Protein AF-A0A1F5FW21-F1 (afdb_monomer_lite)

Organism: NCBI:txid1797706

Secondary structure (DSSP, 8-state):
-PPEEEEEPP---SSS--EEEEESSS--HHHHHHHHHHHHHHHTT-EEEEEE-----SSHHHHHHHHHHHHHHHHHHTT-EETTEEEEEE-GGGSSS-HHHHHH-HHHHHHHHHHHHHHHHTT--SEEEE--S---HHHHHHHHHHHHTTPEEEEHHHHHHHSBPPPHHHHHHHHHHHHHHHHHHHHHHHHHHHHHHHHTT--

pLDDT: mean 75.78, std 20.23, range [26.58, 96.5]

Sequence (203 aa):
MGKEILVPIGNIVTPAQERLIVRSEGINPVEIFYEGELRRLKEEGYYLMYFCAPLRATDQKSVFRHSKEALRAAGRVLGAGFNGKDVVYFIPHLHVFPLCNELRNPELRNIAKGFNRLLLLGSYFNGLLKFGDQISQGMNDEIETAQDVGMQIVNYEDFIKLAGLPSPEQALDNFVYLDRIFNFQILSHDSISSFLMERKKLP

Foldseek 3Di:
DWDWDFQFFDDDPDPPGPTQRDTLDDDGPLLVVVLVVLVVCVVVPAAEEEEQFDQDLPDPVSRVVRLLVSLLLCLFCQQKAAPNHTYDYDYLCLDRQQSNVCSVDVSSVVSSLVSLLVVLQVVSHQAYEYEDPDDDPSSVVNVVSNVVSPHHYHYSVRCVVRIRTDDPVSSVVSSVVSVVSNVCSVVVPVVVVVVVVVVVPDD

Radius of gyration: 17.54 Å; chains: 1; bounding box: 52×36×43 Å

Structure (mmCIF, N/CA/C/O backbone):
data_AF-A0A1F5FW21-F1
#
_entry.id   AF-A0A1F5FW21-F1
#
loop_
_atom_site.group_PDB
_atom_site.id
_atom_site.type_symbol
_atom_site.label_atom_id
_atom_site.label_alt_id
_atom_site.label_comp_id
_atom_site.label_asym_id
_atom_site.label_entity_id
_atom_site.label_seq_id
_atom_site.pdbx_PDB_ins_code
_atom_site.Cartn_x
_atom_site.Cartn_y
_atom_site.Cartn_z
_atom_site.occupancy
_atom_site.B_iso_or_equiv
_atom_site.auth_seq_id
_atom_site.auth_comp_id
_atom_site.auth_asym_id
_atom_site.auth_atom_id
_atom_site.pdbx_PDB_model_num
ATOM 1 N N . MET A 1 1 ? 8.889 -20.389 -24.733 1.00 42.06 1 MET A N 1
ATOM 2 C CA . MET A 1 1 ? 9.638 -20.700 -23.496 1.00 42.06 1 MET A CA 1
ATOM 3 C C . MET A 1 1 ? 9.812 -19.383 -22.764 1.00 42.06 1 MET A C 1
ATOM 5 O O . MET A 1 1 ? 10.503 -18.523 -23.296 1.00 42.06 1 MET A O 1
ATOM 9 N N . GLY A 1 2 ? 9.113 -19.192 -21.641 1.00 43.94 2 GLY A N 1
ATOM 10 C CA . GLY A 1 2 ? 9.181 -17.956 -20.854 1.00 43.94 2 GLY A CA 1
ATOM 11 C C . GLY A 1 2 ? 10.577 -17.736 -20.269 1.00 43.94 2 GLY A C 1
ATOM 12 O O . GLY A 1 2 ? 11.308 -18.693 -20.008 1.00 43.94 2 GLY A O 1
ATOM 13 N N . LYS A 1 3 ? 10.962 -16.472 -20.099 1.00 44.78 3 LYS A N 1
ATOM 14 C CA . LYS A 1 3 ? 12.255 -16.081 -19.540 1.00 44.78 3 LYS A CA 1
ATOM 15 C C . LYS A 1 3 ? 12.159 -16.123 -18.017 1.00 44.78 3 LYS A C 1
ATOM 17 O O . LYS A 1 3 ? 11.263 -15.523 -17.426 1.00 44.78 3 LYS A O 1
ATOM 22 N N . GLU A 1 4 ? 13.071 -16.845 -17.378 1.00 46.31 4 GLU A N 1
ATOM 23 C CA . GLU A 1 4 ? 13.175 -16.882 -15.920 1.00 46.31 4 GLU A CA 1
ATOM 24 C C . GLU A 1 4 ? 14.075 -15.739 -15.445 1.00 46.31 4 GLU A C 1
ATOM 26 O O . GLU A 1 4 ? 15.247 -15.644 -15.818 1.00 46.31 4 GLU A O 1
ATOM 31 N N . ILE A 1 5 ? 13.520 -14.850 -14.626 1.00 47.91 5 ILE A N 1
ATOM 32 C CA . ILE A 1 5 ? 14.253 -13.789 -13.948 1.00 47.91 5 ILE A CA 1
ATOM 33 C C . ILE A 1 5 ? 14.474 -14.239 -12.511 1.00 47.91 5 ILE A C 1
ATOM 35 O O . ILE A 1 5 ? 13.534 -14.456 -11.750 1.00 47.91 5 ILE A O 1
ATOM 39 N N . LEU A 1 6 ? 15.739 -14.385 -12.134 1.00 45.03 6 LEU A N 1
ATOM 40 C CA . LEU A 1 6 ? 16.115 -14.737 -10.772 1.00 45.03 6 LEU A CA 1
ATOM 41 C C . LEU A 1 6 ? 16.086 -13.468 -9.915 1.00 45.03 6 LEU A C 1
ATOM 43 O O . LEU A 1 6 ? 16.975 -12.622 -10.029 1.00 45.03 6 LEU A O 1
ATOM 47 N N . VAL A 1 7 ? 15.070 -13.345 -9.065 1.00 43.12 7 VAL A N 1
ATOM 48 C CA . VAL A 1 7 ? 14.950 -12.278 -8.068 1.00 43.12 7 VAL A CA 1
ATOM 49 C C . VAL A 1 7 ? 15.247 -12.887 -6.699 1.00 43.12 7 VAL A C 1
ATOM 51 O O . VAL A 1 7 ? 14.498 -13.723 -6.226 1.00 43.12 7 VAL A O 1
ATOM 54 N N . PRO A 1 8 ? 16.354 -12.563 -6.038 1.00 42.31 8 PRO A N 1
ATOM 55 C CA . PRO A 1 8 ? 16.631 -13.108 -4.712 1.00 42.31 8 PRO A CA 1
ATOM 56 C C . PRO A 1 8 ? 15.658 -12.549 -3.670 1.00 42.31 8 PRO A C 1
ATOM 58 O O . PRO A 1 8 ? 15.365 -11.353 -3.667 1.00 42.31 8 PRO A O 1
ATOM 61 N N . ILE A 1 9 ? 15.184 -13.431 -2.791 1.00 40.22 9 ILE A N 1
ATOM 62 C CA . ILE A 1 9 ? 14.290 -13.117 -1.671 1.00 40.22 9 ILE A CA 1
ATOM 63 C C . ILE A 1 9 ? 15.143 -13.025 -0.398 1.00 40.22 9 ILE A C 1
ATOM 65 O O . ILE A 1 9 ? 15.993 -13.882 -0.168 1.00 40.22 9 ILE A O 1
ATOM 69 N N . GLY A 1 10 ? 14.923 -12.025 0.455 1.00 38.59 10 GLY A N 1
ATOM 70 C CA . GLY A 1 10 ? 15.312 -12.103 1.877 1.00 38.59 10 GLY A CA 1
ATOM 71 C C . GLY A 1 10 ? 14.093 -12.538 2.703 1.00 38.59 10 GLY A C 1
ATOM 72 O O . GLY A 1 10 ? 12.990 -12.122 2.373 1.00 38.59 10 GLY A O 1
ATOM 73 N N . ASN A 1 11 ? 14.149 -13.353 3.764 1.00 37.72 11 ASN A N 1
ATOM 74 C CA . ASN A 1 11 ? 15.203 -13.601 4.750 1.00 37.72 11 ASN A CA 1
ATOM 75 C C . ASN A 1 11 ? 15.111 -15.027 5.351 1.00 37.72 11 ASN A C 1
ATOM 77 O O . ASN A 1 11 ? 14.442 -15.219 6.365 1.00 37.72 11 ASN A O 1
ATOM 81 N N . ILE A 1 12 ? 15.880 -15.997 4.858 1.00 29.11 12 ILE A N 1
ATOM 82 C CA . ILE A 1 12 ? 16.432 -17.030 5.747 1.00 29.11 12 ILE A CA 1
ATOM 83 C C . ILE A 1 12 ? 17.927 -17.071 5.478 1.00 29.11 12 ILE A C 1
ATOM 85 O O . ILE A 1 12 ? 18.367 -17.362 4.369 1.00 29.11 12 ILE A O 1
ATOM 89 N N . VAL A 1 13 ? 18.713 -16.747 6.502 1.00 34.25 13 VAL A N 1
ATOM 90 C CA . VAL A 1 13 ? 20.162 -16.948 6.504 1.00 34.25 13 VAL A CA 1
ATOM 91 C C . VAL A 1 13 ? 20.410 -18.457 6.506 1.00 34.25 13 VAL A C 1
ATOM 93 O O . VAL A 1 13 ? 20.615 -19.072 7.545 1.00 34.25 13 VAL A O 1
ATOM 96 N N . THR A 1 14 ? 20.347 -19.069 5.330 1.00 29.12 14 THR A N 1
ATOM 97 C CA . THR A 1 14 ? 20.973 -20.358 5.046 1.00 29.12 14 THR A CA 1
ATOM 98 C C . THR A 1 14 ? 21.758 -20.241 3.736 1.00 29.12 14 THR A C 1
ATOM 100 O O . THR A 1 14 ? 21.438 -19.397 2.898 1.00 29.12 14 THR A O 1
ATOM 103 N N . PRO A 1 15 ? 22.810 -21.054 3.528 1.00 31.25 15 PRO A N 1
ATOM 104 C CA . PRO A 1 15 ? 23.655 -20.991 2.329 1.00 31.25 15 PRO A CA 1
ATOM 105 C C . PRO A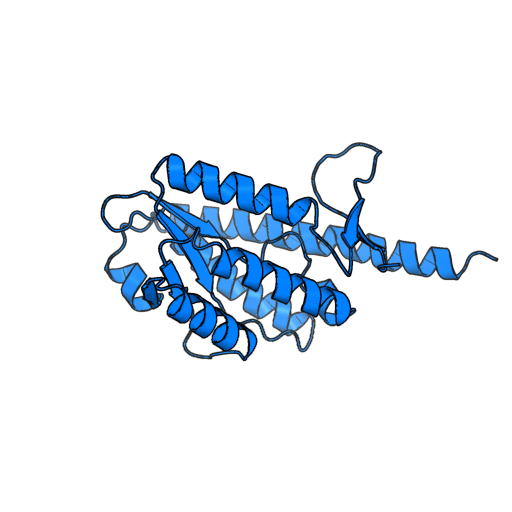 1 15 ? 22.923 -21.310 1.013 1.00 31.25 15 PRO A C 1
ATOM 107 O O . PRO A 1 15 ? 23.500 -21.166 -0.064 1.00 31.25 15 PRO A O 1
ATOM 110 N N . ALA A 1 16 ? 21.663 -21.741 1.077 1.00 32.06 16 ALA A N 1
ATOM 111 C CA . ALA A 1 16 ? 20.803 -21.893 -0.080 1.00 32.06 16 ALA A CA 1
ATOM 112 C C . ALA A 1 16 ? 20.138 -20.543 -0.374 1.00 32.06 16 ALA A C 1
ATOM 114 O O . ALA A 1 16 ? 19.113 -20.197 0.199 1.00 32.06 16 ALA A O 1
ATOM 115 N N . GLN A 1 17 ? 20.750 -19.757 -1.260 1.00 40.66 17 GLN A N 1
ATOM 116 C CA . GLN A 1 17 ? 20.114 -18.575 -1.837 1.00 40.66 17 GLN A CA 1
ATOM 117 C C . GLN A 1 17 ? 18.820 -19.005 -2.544 1.00 40.66 17 GLN A C 1
ATOM 119 O O . GLN A 1 17 ? 18.865 -19.453 -3.692 1.00 40.66 17 GLN A O 1
ATOM 124 N N . GLU A 1 18 ? 17.674 -18.879 -1.876 1.00 37.78 18 GLU A N 1
ATOM 125 C CA . GLU A 1 18 ? 16.374 -19.014 -2.523 1.00 37.78 18 GLU A CA 1
ATOM 126 C C . GLU A 1 18 ? 16.222 -17.861 -3.516 1.00 37.78 18 GLU A C 1
ATOM 128 O O . GLU A 1 18 ? 16.037 -16.687 -3.184 1.00 37.78 18 GLU A O 1
ATOM 133 N N . ARG A 1 19 ? 16.401 -18.202 -4.787 1.00 44.31 19 ARG A N 1
ATOM 134 C CA . ARG A 1 19 ? 16.100 -17.310 -5.893 1.00 44.31 19 ARG A CA 1
ATOM 135 C C . ARG A 1 19 ? 14.606 -17.443 -6.144 1.00 44.31 19 ARG A C 1
ATOM 137 O O . ARG A 1 19 ? 14.149 -18.533 -6.480 1.00 44.31 19 ARG A O 1
ATOM 144 N N . LEU A 1 20 ? 13.856 -16.353 -6.020 1.00 45.69 20 LEU A N 1
ATOM 145 C CA . LEU A 1 20 ? 12.529 -16.271 -6.610 1.00 45.69 20 LEU A CA 1
ATOM 146 C C . LEU A 1 20 ? 12.722 -16.428 -8.114 1.00 45.69 20 LEU A C 1
ATOM 148 O O . LEU A 1 20 ? 13.348 -15.592 -8.771 1.00 45.69 20 LEU A O 1
ATOM 152 N N . ILE A 1 21 ? 12.224 -17.529 -8.653 1.00 52.88 21 ILE A N 1
ATOM 153 C CA . ILE A 1 21 ? 12.064 -17.654 -10.091 1.00 52.88 21 ILE A CA 1
ATOM 154 C C . ILE A 1 21 ? 10.818 -16.851 -10.419 1.00 52.88 21 ILE A C 1
ATOM 156 O O . ILE A 1 21 ? 9.697 -17.301 -10.191 1.00 52.88 21 ILE A O 1
ATOM 160 N N . VAL A 1 22 ? 11.040 -15.639 -10.906 1.00 54.25 22 VAL A N 1
ATOM 161 C CA . VAL A 1 22 ? 9.985 -14.814 -11.467 1.00 54.25 22 VAL A CA 1
ATOM 162 C C . VAL A 1 22 ? 9.947 -15.121 -12.947 1.00 54.25 22 VAL A C 1
ATOM 164 O O . VAL A 1 22 ? 10.885 -14.830 -13.690 1.00 54.25 22 VAL A O 1
ATOM 167 N N . ARG A 1 23 ? 8.883 -15.778 -13.376 1.00 55.09 23 ARG A N 1
ATOM 168 C CA . ARG A 1 23 ? 8.663 -16.092 -14.775 1.00 55.09 23 ARG A CA 1
ATOM 169 C C . ARG A 1 23 ? 8.039 -14.879 -15.442 1.00 55.09 23 ARG A C 1
ATOM 171 O O . ARG A 1 23 ? 7.111 -14.276 -14.911 1.00 55.09 23 ARG A O 1
ATOM 178 N N . SER A 1 24 ? 8.537 -14.546 -16.629 1.00 53.06 24 SER A N 1
ATOM 179 C CA . SER A 1 24 ? 7.915 -13.534 -17.485 1.00 53.06 24 SER A CA 1
ATOM 180 C C . SER A 1 24 ? 6.491 -13.927 -17.912 1.00 53.06 24 SER A C 1
ATOM 182 O O . SER A 1 24 ? 5.723 -13.071 -18.335 1.00 53.06 24 SER A O 1
ATOM 184 N N . GLU A 1 25 ? 6.155 -15.221 -17.834 1.00 51.78 25 GLU A N 1
ATOM 185 C CA . GLU A 1 25 ? 4.870 -15.806 -18.221 1.00 51.78 25 GLU A CA 1
ATOM 186 C C . GLU A 1 25 ? 4.479 -16.943 -17.254 1.00 51.78 25 GLU A C 1
ATOM 188 O O . GLU A 1 25 ? 5.317 -17.774 -16.891 1.00 51.78 25 GLU A O 1
ATOM 193 N N . GLY A 1 26 ? 3.195 -17.020 -16.890 1.00 59.56 26 GLY A N 1
ATOM 194 C CA . GLY A 1 26 ? 2.644 -18.030 -15.974 1.00 59.56 26 GLY A CA 1
ATOM 195 C C . GLY A 1 26 ? 2.559 -17.565 -14.515 1.00 59.56 26 GLY A C 1
ATOM 196 O O . GLY A 1 26 ? 3.008 -16.476 -14.180 1.00 59.56 26 GLY A O 1
ATOM 197 N N . ILE A 1 27 ? 1.955 -18.395 -13.657 1.00 62.50 27 ILE A N 1
ATOM 198 C CA . ILE A 1 27 ? 1.747 -18.078 -12.235 1.00 62.50 27 ILE A CA 1
ATOM 199 C C . ILE A 1 27 ? 3.082 -18.161 -11.489 1.00 62.50 27 ILE A C 1
ATOM 201 O O . ILE A 1 27 ? 3.763 -19.194 -11.528 1.00 62.50 27 ILE A O 1
ATOM 205 N N . ASN A 1 28 ? 3.444 -17.091 -10.785 1.00 67.25 28 ASN A N 1
ATOM 206 C CA . ASN A 1 28 ? 4.638 -17.055 -9.951 1.00 67.25 28 ASN A CA 1
ATOM 207 C C . ASN A 1 28 ? 4.346 -17.659 -8.565 1.00 67.25 28 ASN A C 1
ATOM 209 O O . ASN A 1 28 ? 3.315 -17.349 -7.974 1.00 67.25 28 ASN A O 1
ATOM 213 N N . PRO A 1 29 ? 5.250 -18.457 -7.962 1.00 66.81 29 PRO A N 1
ATOM 214 C CA . PRO A 1 29 ? 5.049 -18.981 -6.603 1.00 66.81 29 PRO A CA 1
ATOM 215 C C . PRO A 1 29 ? 4.755 -17.892 -5.561 1.00 66.81 29 PRO A C 1
ATOM 217 O O . PRO A 1 29 ? 4.013 -18.114 -4.608 1.00 66.81 29 PRO A O 1
ATOM 220 N N . VAL A 1 30 ? 5.306 -16.695 -5.775 1.00 68.25 30 VAL A N 1
ATOM 221 C CA . VAL A 1 30 ? 5.056 -15.531 -4.924 1.00 68.25 30 VAL A CA 1
ATOM 222 C C . VAL A 1 30 ? 3.620 -15.038 -5.003 1.00 68.25 30 VAL A C 1
ATOM 224 O O . VAL A 1 30 ? 3.060 -14.641 -3.989 1.00 68.25 30 VAL A O 1
ATOM 227 N N . GLU A 1 31 ? 3.007 -15.112 -6.185 1.00 73.25 31 GLU A N 1
ATOM 228 C CA . GLU A 1 31 ? 1.608 -14.744 -6.383 1.00 73.25 31 GLU A CA 1
ATOM 229 C C . GLU A 1 31 ? 0.711 -15.656 -5.563 1.00 73.25 31 GLU A C 1
ATOM 231 O O . GLU A 1 31 ? -0.103 -15.175 -4.782 1.00 73.25 31 GLU A O 1
ATOM 236 N N . ILE A 1 32 ? 0.955 -16.965 -5.646 1.00 73.69 32 ILE A N 1
ATOM 237 C CA . ILE A 1 32 ? 0.216 -17.982 -4.890 1.00 73.69 32 ILE A CA 1
ATOM 238 C C . ILE A 1 32 ? 0.335 -17.734 -3.383 1.00 73.69 32 ILE A C 1
ATOM 240 O O . ILE A 1 32 ? -0.662 -17.812 -2.668 1.00 73.69 32 ILE A O 1
ATOM 244 N N . PHE A 1 33 ? 1.541 -17.421 -2.897 1.00 78.75 33 PHE A N 1
ATOM 245 C CA . PHE A 1 33 ? 1.764 -17.134 -1.481 1.00 78.75 33 PHE A CA 1
ATOM 246 C C . PHE A 1 33 ? 0.960 -15.915 -1.007 1.00 78.75 33 PHE A C 1
ATOM 248 O O . PHE A 1 33 ? 0.215 -16.017 -0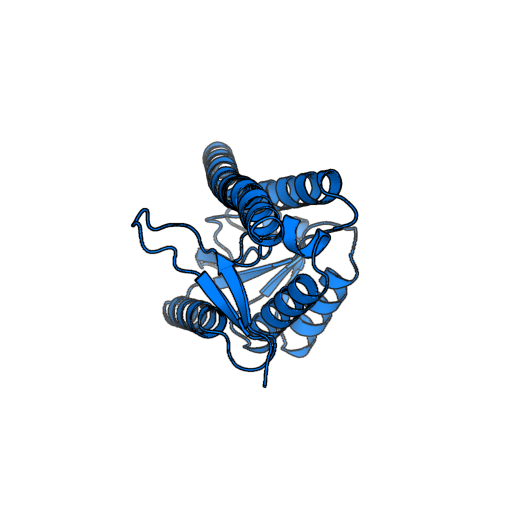.033 1.00 78.75 33 PHE A O 1
ATOM 255 N N . TYR A 1 34 ? 1.066 -14.778 -1.704 1.00 78.62 34 TYR A N 1
ATOM 256 C CA . TYR A 1 34 ? 0.334 -13.566 -1.321 1.00 78.62 34 TYR A CA 1
ATOM 257 C C . TYR A 1 34 ? -1.179 -13.751 -1.419 1.00 78.62 34 TYR A C 1
ATOM 259 O O . TYR A 1 34 ? -1.899 -13.317 -0.524 1.00 78.62 34 TYR A O 1
ATOM 267 N N . GLU A 1 35 ? -1.672 -14.409 -2.469 1.00 82.56 35 GLU A N 1
ATOM 268 C CA . GLU A 1 35 ? -3.095 -14.721 -2.583 1.00 82.56 35 GLU A CA 1
ATOM 269 C C . GLU A 1 35 ? -3.579 -15.615 -1.437 1.00 82.56 35 GLU A C 1
ATOM 271 O O . GLU A 1 35 ? -4.641 -15.356 -0.871 1.00 82.56 35 GLU A O 1
ATOM 276 N N . GLY A 1 36 ? -2.801 -16.637 -1.066 1.00 80.12 36 GLY A N 1
ATOM 277 C CA . GLY A 1 36 ? -3.104 -17.519 0.060 1.00 80.12 36 GLY A CA 1
ATOM 278 C C . GLY A 1 36 ? -3.209 -16.760 1.384 1.00 80.12 36 GLY A C 1
ATOM 279 O O . GLY A 1 36 ? -4.204 -16.900 2.094 1.00 80.12 36 GLY A O 1
ATOM 280 N N . GLU A 1 37 ? -2.236 -15.896 1.681 1.00 82.94 37 GLU A N 1
ATOM 281 C CA . GLU A 1 37 ? -2.246 -15.085 2.904 1.00 82.94 37 GLU A CA 1
ATOM 282 C C . GLU A 1 37 ? -3.396 -14.074 2.930 1.00 82.94 37 GLU A C 1
ATOM 284 O O . GLU A 1 37 ? -4.075 -13.933 3.947 1.00 82.94 37 GLU A O 1
ATOM 289 N N . LEU A 1 38 ? -3.673 -13.400 1.810 1.00 87.69 38 LEU A N 1
ATOM 290 C CA . LEU A 1 38 ? -4.789 -12.457 1.725 1.00 87.69 38 LEU A CA 1
ATOM 291 C C . LEU A 1 38 ? -6.143 -13.158 1.899 1.00 87.69 38 LEU A C 1
ATOM 293 O O . LEU A 1 38 ? -7.021 -12.624 2.576 1.00 87.69 38 LEU A O 1
ATOM 297 N N . ARG A 1 39 ? -6.320 -14.363 1.340 1.00 88.62 39 ARG A N 1
ATOM 298 C CA . ARG A 1 39 ? -7.527 -15.176 1.563 1.00 88.62 39 ARG A CA 1
ATOM 299 C C . ARG A 1 39 ? -7.677 -15.556 3.029 1.00 88.62 39 ARG A C 1
ATOM 301 O O . ARG A 1 39 ? -8.734 -15.299 3.598 1.00 88.62 39 ARG A O 1
ATOM 308 N N . ARG A 1 40 ? -6.612 -16.078 3.646 1.00 90.19 40 ARG A N 1
ATOM 309 C CA . ARG A 1 40 ? -6.601 -16.465 5.063 1.00 90.19 40 ARG A CA 1
ATOM 310 C C . ARG A 1 40 ? -6.991 -15.293 5.966 1.00 90.19 40 ARG A C 1
ATOM 312 O O . ARG A 1 40 ? -7.905 -15.417 6.773 1.00 90.19 40 ARG A O 1
ATOM 319 N N . LEU A 1 41 ? -6.362 -14.130 5.786 1.00 86.12 41 LEU A N 1
ATOM 320 C CA . LEU A 1 41 ? -6.663 -12.940 6.589 1.00 86.12 41 LEU A CA 1
ATOM 321 C C . LEU A 1 41 ? -8.103 -12.441 6.376 1.00 86.12 41 LEU A C 1
ATOM 323 O O . LEU A 1 41 ? -8.755 -11.984 7.315 1.00 86.12 41 LEU A O 1
ATOM 327 N N . LYS A 1 42 ? -8.630 -12.545 5.151 1.00 87.06 42 LYS A N 1
ATOM 328 C CA . LYS A 1 42 ? -10.026 -12.194 4.863 1.00 87.06 42 LYS A CA 1
ATOM 329 C C . LYS A 1 42 ? -11.005 -13.139 5.566 1.00 87.06 42 LYS A C 1
ATOM 331 O O . LYS A 1 42 ? -12.005 -12.673 6.108 1.00 87.06 42 LYS A O 1
ATOM 336 N N . GLU A 1 43 ? -10.720 -14.441 5.571 1.00 91.31 43 GLU A N 1
ATOM 337 C CA . GLU A 1 43 ? -11.509 -15.472 6.264 1.00 91.31 43 GLU A CA 1
ATOM 338 C C . GLU A 1 43 ? -11.468 -15.308 7.791 1.00 91.31 43 GLU A C 1
ATOM 340 O O . GLU A 1 43 ? -12.485 -15.491 8.456 1.00 91.31 43 GLU A O 1
ATOM 345 N N . GLU A 1 44 ? -10.334 -14.864 8.338 1.00 88.69 44 GLU A N 1
ATOM 346 C CA . GLU A 1 44 ? -10.173 -14.491 9.754 1.00 88.69 44 GLU A CA 1
ATOM 347 C C . GLU A 1 44 ? -10.921 -13.198 10.130 1.00 88.69 44 GLU A C 1
ATOM 349 O O . GLU A 1 44 ? -11.036 -12.851 11.304 1.00 88.69 44 GLU A O 1
ATOM 354 N N . GLY A 1 45 ? -11.490 -12.499 9.143 1.00 88.19 45 GLY A N 1
ATOM 355 C CA . GLY A 1 45 ? -12.388 -11.369 9.350 1.00 88.19 45 GLY A CA 1
ATOM 356 C C . GLY A 1 45 ? -11.710 -10.002 9.410 1.00 88.19 45 GLY A C 1
ATOM 357 O O . GLY A 1 45 ? -12.424 -9.012 9.634 1.00 88.19 45 GLY A O 1
ATOM 358 N N . TYR A 1 46 ? -10.396 -9.927 9.164 1.00 88.94 46 TYR A N 1
ATOM 359 C CA . TYR A 1 46 ? -9.638 -8.674 9.093 1.00 88.94 46 TYR A CA 1
ATOM 360 C C . TYR A 1 46 ? -10.174 -7.736 8.007 1.00 88.94 46 TYR A C 1
ATOM 362 O O . TYR A 1 46 ? -10.748 -8.166 7.003 1.00 88.94 46 TYR A O 1
ATOM 370 N N . TYR A 1 47 ? -9.976 -6.430 8.202 1.00 90.44 47 TYR A N 1
ATOM 371 C CA . TYR A 1 47 ? -10.264 -5.432 7.177 1.00 90.44 47 TYR A CA 1
ATOM 372 C C . TYR A 1 47 ? -9.013 -5.201 6.327 1.00 90.44 47 TYR A C 1
ATOM 374 O O . TYR A 1 47 ? -8.048 -4.585 6.772 1.00 90.44 47 TYR A O 1
ATOM 382 N N . LEU A 1 48 ? -9.001 -5.719 5.103 1.00 93.00 48 LEU A N 1
ATOM 383 C CA . LEU A 1 48 ? -7.830 -5.671 4.233 1.00 93.00 48 LEU A CA 1
ATOM 384 C C . LEU A 1 48 ? -7.828 -4.389 3.401 1.00 93.00 48 LEU A C 1
ATOM 386 O O . LEU A 1 48 ? -8.769 -4.132 2.648 1.00 93.00 48 LEU A O 1
ATOM 390 N N . MET A 1 49 ? -6.756 -3.604 3.492 1.00 93.94 49 MET A N 1
ATOM 391 C CA . MET A 1 49 ? -6.575 -2.385 2.705 1.00 93.94 49 MET A CA 1
ATOM 392 C C . MET A 1 49 ? -5.337 -2.445 1.813 1.00 93.94 49 MET A C 1
ATOM 394 O O . MET A 1 49 ? -4.239 -2.764 2.266 1.00 93.94 49 MET A O 1
ATOM 398 N N . TYR A 1 50 ? -5.497 -2.059 0.550 1.00 95.31 50 TYR A N 1
ATOM 399 C CA . TYR A 1 50 ? -4.375 -1.803 -0.352 1.00 95.31 50 TYR A CA 1
ATOM 400 C C . TYR A 1 50 ? -3.853 -0.376 -0.142 1.00 95.31 50 TYR A C 1
ATOM 402 O O . TYR A 1 50 ? -4.611 0.583 -0.280 1.00 95.31 50 TYR A O 1
ATOM 410 N N . PHE A 1 51 ? -2.573 -0.204 0.192 1.00 95.06 51 PHE A N 1
ATOM 411 C CA . PHE A 1 51 ? -1.970 1.113 0.413 1.00 95.06 51 PHE A CA 1
ATOM 412 C C . PHE A 1 51 ? -1.425 1.693 -0.901 1.00 95.06 51 PHE A C 1
ATOM 414 O O . PHE A 1 51 ? -0.309 1.385 -1.320 1.00 95.06 51 PHE A O 1
ATOM 421 N N . CYS A 1 52 ? -2.209 2.552 -1.549 1.00 95.06 52 CYS A N 1
ATOM 422 C CA . CYS A 1 52 ? -1.856 3.183 -2.817 1.00 95.06 52 CYS A CA 1
ATOM 423 C C . CYS A 1 52 ? -1.163 4.528 -2.559 1.00 95.06 52 CYS A C 1
ATOM 425 O O . CYS A 1 52 ? -1.766 5.461 -2.025 1.00 95.06 52 CYS A O 1
ATOM 427 N N . ALA A 1 53 ? 0.109 4.637 -2.940 1.00 92.69 53 ALA A N 1
ATOM 428 C CA . ALA A 1 53 ? 0.929 5.828 -2.729 1.00 92.69 53 ALA A CA 1
ATOM 429 C C . ALA A 1 53 ? 1.779 6.145 -3.969 1.00 92.69 53 ALA A C 1
ATOM 431 O O . ALA A 1 53 ? 2.147 5.231 -4.713 1.00 92.69 53 ALA A O 1
ATOM 432 N N . PRO A 1 54 ? 2.104 7.426 -4.214 1.00 87.88 54 PRO A N 1
ATOM 433 C CA . PRO A 1 54 ? 2.813 7.830 -5.416 1.00 87.88 54 PRO A CA 1
ATOM 434 C C . PRO A 1 54 ? 4.241 7.324 -5.413 1.00 87.88 54 PRO A C 1
ATOM 436 O O . PRO A 1 54 ? 5.010 7.601 -4.499 1.00 87.88 54 PRO A O 1
ATOM 439 N N . LEU A 1 55 ? 4.624 6.691 -6.520 1.00 84.19 55 LEU A N 1
ATOM 440 C CA . LEU A 1 55 ? 6.004 6.339 -6.798 1.00 84.19 55 LEU A CA 1
ATOM 441 C C . LEU A 1 55 ? 6.412 6.873 -8.168 1.00 84.19 55 LEU A C 1
ATOM 443 O O . LEU A 1 55 ? 6.000 6.373 -9.217 1.00 84.19 55 LEU A O 1
ATOM 447 N N . ARG A 1 56 ? 7.284 7.884 -8.171 1.00 76.06 56 ARG A N 1
ATOM 448 C CA . ARG A 1 56 ? 8.045 8.240 -9.374 1.00 76.06 56 ARG A CA 1
ATOM 449 C C . ARG A 1 56 ? 9.403 7.573 -9.295 1.00 76.06 56 ARG A C 1
ATOM 451 O O . ARG A 1 56 ? 10.264 8.011 -8.541 1.00 76.06 56 ARG A O 1
ATOM 458 N N . ALA A 1 57 ? 9.560 6.518 -10.079 1.00 69.88 57 ALA A N 1
ATOM 459 C CA . ALA A 1 57 ? 10.813 5.808 -10.248 1.00 69.88 57 ALA A CA 1
ATOM 460 C C . ALA A 1 57 ? 11.606 6.420 -11.419 1.00 69.88 57 ALA A C 1
ATOM 462 O O . ALA A 1 57 ? 11.774 5.786 -12.457 1.00 69.88 57 ALA A O 1
ATOM 463 N N . THR A 1 58 ? 12.022 7.686 -11.295 1.00 75.94 58 THR A N 1
ATOM 464 C CA . THR A 1 58 ? 12.877 8.349 -12.305 1.00 75.94 58 THR A CA 1
ATOM 465 C C . THR A 1 58 ? 14.356 8.164 -12.004 1.00 75.94 58 THR A C 1
ATOM 467 O O . THR A 1 58 ? 15.169 8.014 -12.909 1.00 75.94 58 THR A O 1
ATOM 470 N N . ASP A 1 59 ? 14.700 8.152 -10.721 1.00 78.75 59 ASP A N 1
ATOM 471 C CA . ASP A 1 59 ? 16.052 7.947 -10.219 1.00 78.75 59 ASP A CA 1
ATOM 472 C C . ASP A 1 59 ? 16.012 7.349 -8.806 1.00 78.75 59 ASP A C 1
ATOM 474 O O . ASP A 1 59 ? 14.981 7.363 -8.127 1.00 78.75 59 ASP A O 1
ATOM 478 N N . GLN A 1 60 ? 17.146 6.836 -8.335 1.00 76.88 60 GLN A N 1
ATOM 479 C CA . GLN A 1 60 ? 17.230 6.194 -7.024 1.00 76.88 60 GLN A CA 1
ATOM 480 C C . GLN A 1 60 ? 16.826 7.148 -5.888 1.00 76.88 60 GLN A C 1
ATOM 482 O O . GLN A 1 60 ? 16.057 6.752 -5.018 1.00 76.88 60 GLN A O 1
ATOM 487 N N . LYS A 1 61 ? 17.253 8.418 -5.909 1.00 81.38 61 LYS A N 1
ATOM 488 C CA . LYS A 1 61 ? 16.917 9.386 -4.847 1.00 81.38 61 LYS A CA 1
ATOM 489 C C . LYS A 1 61 ? 15.409 9.628 -4.765 1.00 81.38 61 LYS A C 1
ATOM 491 O O . LYS A 1 61 ? 14.861 9.687 -3.667 1.00 81.38 61 LYS A O 1
ATOM 496 N N . SER A 1 62 ? 14.740 9.738 -5.911 1.00 82.69 62 SER A N 1
ATOM 497 C CA . SER A 1 62 ? 13.289 9.906 -6.003 1.00 82.69 62 SER A CA 1
ATOM 498 C C . SER A 1 62 ? 12.533 8.689 -5.464 1.00 82.69 62 SER A C 1
ATOM 500 O O . SER A 1 62 ? 11.591 8.872 -4.696 1.00 82.69 62 SER A O 1
ATOM 502 N N . VAL A 1 63 ? 12.988 7.466 -5.771 1.00 80.62 63 VAL A N 1
ATOM 503 C CA . VAL A 1 63 ? 12.428 6.225 -5.208 1.00 80.62 63 VAL A CA 1
ATOM 504 C C . VAL A 1 63 ? 12.570 6.221 -3.694 1.00 80.62 63 VAL A C 1
ATOM 506 O O . VAL A 1 63 ? 11.576 6.076 -2.997 1.00 80.62 63 VAL A O 1
ATOM 509 N N . PHE A 1 64 ? 13.774 6.464 -3.172 1.00 82.75 64 PHE A N 1
ATOM 510 C CA . PHE A 1 64 ? 14.000 6.514 -1.727 1.00 82.75 64 PHE A CA 1
ATOM 511 C C . PHE A 1 64 ? 13.101 7.534 -1.033 1.00 82.75 64 PHE A C 1
ATOM 513 O O . PHE A 1 64 ? 12.502 7.216 -0.010 1.00 82.75 64 PHE A O 1
ATOM 520 N N . ARG A 1 65 ? 12.991 8.750 -1.577 1.00 86.75 65 ARG A N 1
ATOM 521 C CA . ARG A 1 65 ? 12.159 9.801 -0.986 1.00 86.75 65 ARG A CA 1
ATOM 522 C C . ARG A 1 65 ? 10.686 9.394 -0.946 1.00 86.75 65 ARG A C 1
ATOM 524 O O . ARG A 1 65 ? 10.099 9.409 0.131 1.00 86.75 65 ARG A O 1
ATOM 531 N N . HIS A 1 66 ? 10.117 9.002 -2.086 1.00 87.81 66 HIS A N 1
ATOM 532 C CA . HIS A 1 66 ? 8.699 8.640 -2.167 1.00 87.81 66 HIS A CA 1
ATOM 533 C C . HIS A 1 66 ? 8.382 7.395 -1.330 1.00 87.81 66 HIS A C 1
ATOM 535 O O . HIS A 1 66 ? 7.395 7.390 -0.599 1.00 87.81 66 HIS A O 1
ATOM 541 N N . SER A 1 67 ? 9.258 6.384 -1.336 1.00 87.50 67 SER A N 1
ATOM 542 C CA . SER A 1 67 ? 9.105 5.219 -0.464 1.00 87.50 67 SER A CA 1
ATOM 543 C C . SER A 1 67 ? 9.132 5.623 1.005 1.00 87.50 67 SER A C 1
ATOM 545 O O . SER A 1 67 ? 8.234 5.249 1.741 1.00 87.50 67 SER A O 1
ATOM 547 N N . LYS A 1 68 ? 10.090 6.439 1.459 1.00 89.94 68 LYS A N 1
ATOM 548 C CA . LYS A 1 68 ? 10.147 6.879 2.868 1.00 89.94 68 LYS A CA 1
ATOM 549 C C . LYS A 1 68 ? 8.897 7.655 3.285 1.00 89.94 68 LYS A C 1
ATOM 551 O O . LYS A 1 68 ? 8.431 7.482 4.409 1.00 89.94 68 LYS A O 1
ATOM 556 N N . GLU A 1 69 ? 8.352 8.486 2.401 1.00 92.12 69 GLU A N 1
ATOM 557 C CA . GLU A 1 69 ? 7.083 9.187 2.628 1.00 92.12 69 GLU A CA 1
ATOM 558 C C . GLU A 1 69 ? 5.918 8.198 2.758 1.00 92.12 69 GLU A C 1
ATOM 560 O O . GLU A 1 69 ? 5.184 8.253 3.747 1.00 92.12 69 GLU A O 1
ATOM 565 N N . ALA A 1 70 ? 5.804 7.243 1.830 1.00 92.56 70 ALA A N 1
ATOM 566 C CA . ALA A 1 70 ? 4.789 6.194 1.868 1.00 92.56 70 ALA A CA 1
ATOM 567 C C . ALA A 1 70 ? 4.904 5.321 3.130 1.00 92.56 70 ALA A C 1
ATOM 569 O O . ALA A 1 70 ? 3.899 5.060 3.781 1.00 92.56 70 ALA A O 1
ATOM 570 N N . LEU A 1 71 ? 6.116 4.921 3.529 1.00 92.00 71 LEU A N 1
ATOM 571 C CA . LEU A 1 71 ? 6.357 4.114 4.731 1.00 92.00 71 LEU A CA 1
ATOM 572 C C . LEU A 1 71 ? 6.053 4.882 6.014 1.00 92.00 71 LEU A C 1
ATOM 574 O O . LEU A 1 71 ? 5.534 4.307 6.965 1.00 92.00 71 LEU A O 1
ATOM 578 N N . ARG A 1 72 ? 6.347 6.185 6.054 1.00 94.62 72 ARG A N 1
ATOM 579 C CA . ARG A 1 72 ? 5.983 7.034 7.193 1.00 94.62 72 ARG A CA 1
ATOM 580 C C . ARG A 1 72 ? 4.468 7.164 7.321 1.00 94.62 72 ARG A C 1
ATOM 582 O O . ARG A 1 72 ? 3.954 7.102 8.433 1.00 94.62 72 ARG A O 1
ATOM 589 N N . ALA A 1 73 ? 3.761 7.336 6.207 1.00 95.00 73 ALA A N 1
ATOM 590 C CA . ALA A 1 73 ? 2.303 7.367 6.194 1.00 95.00 73 ALA A CA 1
ATOM 591 C C . ALA A 1 73 ? 1.707 6.003 6.580 1.00 95.00 73 ALA A C 1
ATOM 593 O O . ALA A 1 73 ? 0.844 5.936 7.448 1.00 95.00 73 ALA A O 1
ATOM 594 N N . ALA A 1 74 ? 2.232 4.907 6.033 1.00 93.94 74 ALA A N 1
ATOM 595 C CA . ALA A 1 74 ? 1.824 3.559 6.410 1.00 93.94 74 ALA A CA 1
ATOM 596 C C . ALA A 1 74 ? 2.068 3.280 7.903 1.00 93.94 74 ALA A C 1
ATOM 598 O O . ALA A 1 74 ? 1.189 2.757 8.576 1.00 93.94 74 ALA A O 1
ATOM 599 N N . GLY A 1 75 ? 3.210 3.701 8.458 1.00 93.00 75 GLY A N 1
ATOM 600 C CA . GLY A 1 75 ? 3.524 3.530 9.880 1.00 93.00 75 GLY A CA 1
ATOM 601 C C . GLY A 1 75 ? 2.531 4.221 10.821 1.00 93.00 75 GLY A C 1
ATOM 602 O O . GLY A 1 75 ? 2.233 3.689 11.887 1.00 93.00 75 GLY A O 1
ATOM 603 N N . ARG A 1 76 ? 1.952 5.356 10.400 1.00 95.31 76 ARG A N 1
ATOM 604 C CA . ARG A 1 76 ? 0.906 6.069 11.155 1.00 95.31 76 ARG A CA 1
ATOM 605 C C . ARG A 1 76 ? -0.425 5.332 11.217 1.00 95.31 76 ARG A C 1
ATOM 607 O O . ARG A 1 76 ? -1.187 5.584 12.140 1.00 95.31 76 ARG A O 1
ATOM 614 N N . VAL A 1 77 ? -0.723 4.489 10.232 1.00 93.44 77 VAL A N 1
ATOM 615 C CA . VAL A 1 77 ? -1.999 3.762 10.153 1.00 93.44 77 VAL A CA 1
ATOM 616 C C . VAL A 1 77 ? -1.846 2.273 10.451 1.00 93.44 77 VAL A C 1
ATOM 618 O O . VAL A 1 77 ? -2.840 1.585 10.638 1.00 93.44 77 VAL A O 1
ATOM 621 N N . LEU A 1 78 ? -0.621 1.754 10.531 1.00 90.00 78 LEU A N 1
ATOM 622 C CA . LEU A 1 78 ? -0.370 0.353 10.842 1.00 90.00 78 LEU A CA 1
ATOM 623 C C . LEU A 1 78 ? -0.849 0.026 12.265 1.00 90.00 78 LEU A C 1
ATOM 625 O O . LEU A 1 78 ? -0.421 0.651 13.233 1.00 90.00 78 LEU A O 1
ATOM 629 N N . GLY A 1 79 ? -1.741 -0.959 12.379 1.00 84.56 79 GLY A N 1
ATOM 630 C CA . GLY A 1 79 ? -2.424 -1.282 13.636 1.00 84.56 79 GLY A CA 1
ATOM 631 C C . GLY A 1 79 ? -3.659 -0.422 13.918 1.00 84.56 79 GLY A C 1
ATOM 632 O O . GLY A 1 79 ? -4.188 -0.481 15.023 1.00 84.56 79 GLY A O 1
ATOM 633 N N . ALA A 1 80 ? -4.121 0.379 12.951 1.00 89.62 80 ALA A N 1
ATOM 634 C CA . ALA A 1 80 ? -5.366 1.117 13.092 1.00 89.62 80 ALA A CA 1
ATOM 635 C C . ALA A 1 80 ? -6.594 0.195 13.055 1.00 89.62 80 ALA A C 1
ATOM 637 O O . ALA A 1 80 ? -6.620 -0.817 12.350 1.00 89.62 80 ALA A O 1
ATOM 638 N N . GLY A 1 81 ? -7.641 0.608 13.765 1.00 88.69 81 GLY A N 1
ATOM 639 C CA . GLY A 1 81 ? -8.980 0.035 13.652 1.00 88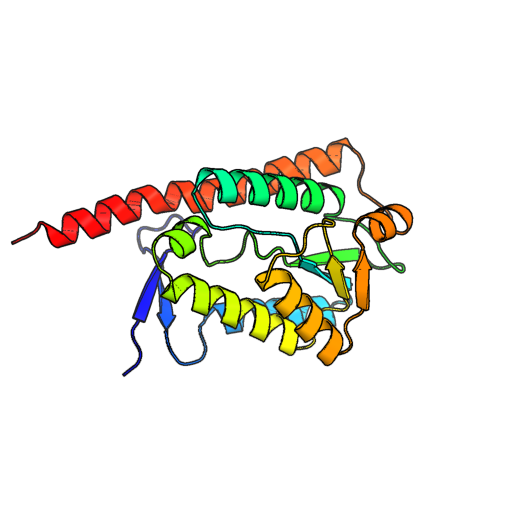.69 81 GLY A CA 1
ATOM 640 C C . GLY A 1 81 ? -9.878 0.875 12.739 1.00 88.69 81 GLY A C 1
ATOM 641 O O . GLY A 1 81 ? -9.874 2.105 12.818 1.00 88.69 81 GLY A O 1
ATOM 642 N N . PHE A 1 82 ? -10.687 0.232 11.897 1.00 86.00 82 PHE A N 1
ATOM 643 C CA . PHE A 1 82 ? -11.655 0.892 11.017 1.00 86.00 82 PHE A CA 1
ATOM 644 C C . PHE A 1 82 ? -12.944 0.070 10.921 1.00 86.00 82 PHE A C 1
ATOM 646 O O . PHE A 1 82 ? -12.900 -1.150 10.776 1.00 86.00 82 PHE A O 1
ATOM 653 N N . ASN A 1 83 ? -14.107 0.723 11.033 1.00 82.62 83 ASN A N 1
ATOM 654 C CA . ASN A 1 83 ? -15.421 0.058 11.062 1.00 82.62 83 ASN A CA 1
ATOM 655 C C . ASN A 1 83 ? -15.515 -1.099 12.084 1.00 82.62 83 ASN A C 1
ATOM 657 O O . ASN A 1 83 ? -16.121 -2.134 11.814 1.00 82.62 83 ASN A O 1
ATOM 661 N N . GLY A 1 84 ? -14.894 -0.930 13.258 1.00 84.19 84 GLY A N 1
ATOM 662 C CA . GLY A 1 84 ? -14.897 -1.932 14.331 1.00 84.19 84 GLY A CA 1
ATOM 663 C C . GLY A 1 84 ? -14.024 -3.164 14.070 1.00 84.19 84 GLY A C 1
ATOM 664 O O . GLY A 1 84 ? -14.180 -4.162 14.768 1.00 84.19 84 GLY A O 1
ATOM 665 N N . LYS A 1 85 ? -13.131 -3.114 13.074 1.00 87.12 85 LYS A N 1
ATOM 666 C CA . LYS A 1 85 ? -12.209 -4.197 12.716 1.00 87.12 85 LYS A CA 1
ATOM 667 C C . LYS A 1 85 ? -10.764 -3.720 12.704 1.00 87.12 85 LYS A C 1
ATOM 669 O O . LYS A 1 85 ? -10.500 -2.573 12.347 1.00 87.12 85 LYS A O 1
ATOM 674 N N . ASP A 1 86 ? -9.845 -4.630 13.002 1.00 88.25 86 ASP A N 1
ATOM 675 C CA . ASP A 1 86 ? -8.416 -4.402 12.803 1.00 88.25 86 ASP A CA 1
ATOM 676 C C . ASP A 1 86 ? -8.095 -4.352 11.307 1.00 88.25 86 ASP A C 1
ATOM 678 O O . ASP A 1 86 ? -8.554 -5.195 10.522 1.00 88.25 86 ASP A O 1
ATOM 682 N N . VAL A 1 87 ? -7.310 -3.349 10.913 1.00 89.50 87 VAL A N 1
ATOM 683 C CA . VAL A 1 87 ? -6.927 -3.138 9.520 1.00 89.50 87 VAL A CA 1
ATOM 684 C C . VAL A 1 87 ? -5.566 -3.761 9.240 1.00 89.50 87 VAL A C 1
ATOM 686 O O . VAL A 1 87 ? -4.580 -3.481 9.924 1.00 89.50 87 VAL A O 1
ATOM 689 N N . VAL A 1 88 ? -5.495 -4.559 8.177 1.00 89.12 88 VAL A N 1
ATOM 690 C CA . VAL A 1 88 ? -4.239 -5.100 7.651 1.00 89.12 88 VAL A CA 1
ATOM 691 C C . VAL A 1 88 ? -3.947 -4.456 6.303 1.00 89.12 88 VAL A C 1
ATOM 693 O O . VAL A 1 88 ? -4.793 -4.442 5.408 1.00 89.12 88 VAL A O 1
ATOM 696 N N . TYR A 1 89 ? -2.735 -3.925 6.154 1.00 90.12 89 TYR A N 1
ATOM 697 C CA . TYR A 1 89 ? -2.318 -3.200 4.959 1.00 90.12 89 TYR A CA 1
ATOM 698 C C . TYR A 1 89 ? -1.414 -4.045 4.070 1.00 90.12 89 TYR A C 1
ATOM 700 O O . TYR A 1 89 ? -0.400 -4.573 4.524 1.00 90.12 89 TYR A O 1
ATOM 708 N N . PHE A 1 90 ? -1.717 -4.073 2.775 1.00 90.50 90 PHE A N 1
ATOM 709 C CA . PHE A 1 90 ? -0.736 -4.412 1.752 1.00 90.50 90 PHE A CA 1
ATOM 710 C C . PHE A 1 90 ? -0.019 -3.136 1.304 1.00 90.50 90 PHE A C 1
ATOM 712 O O . PHE A 1 90 ? -0.663 -2.196 0.842 1.00 90.50 90 PHE A O 1
ATOM 719 N N . ILE A 1 91 ? 1.310 -3.095 1.444 1.00 89.19 91 ILE A N 1
ATOM 720 C CA . ILE A 1 91 ? 2.145 -1.935 1.103 1.00 89.19 91 ILE A CA 1
ATOM 721 C C . ILE A 1 91 ? 3.030 -2.314 -0.095 1.00 89.19 91 ILE A C 1
ATOM 723 O O . ILE A 1 91 ? 4.058 -2.968 0.106 1.00 89.19 91 ILE A O 1
ATOM 727 N N . PRO A 1 92 ? 2.698 -1.886 -1.329 1.00 86.00 92 PRO A N 1
ATOM 728 C CA . PRO A 1 92 ? 3.433 -2.284 -2.536 1.00 86.00 92 PRO A CA 1
ATOM 729 C C . PRO A 1 92 ? 4.922 -1.925 -2.480 1.00 86.00 92 PRO A C 1
ATOM 731 O O . PRO A 1 92 ? 5.775 -2.655 -2.966 1.00 86.00 92 PRO A O 1
ATOM 734 N N . HIS A 1 93 ? 5.259 -0.838 -1.784 1.00 81.88 93 HIS A N 1
ATOM 735 C CA . HIS A 1 93 ? 6.633 -0.361 -1.613 1.00 81.88 93 HIS A CA 1
ATOM 736 C C . HIS A 1 93 ? 7.550 -1.326 -0.841 1.00 81.88 93 HIS A C 1
ATOM 738 O O . HIS A 1 93 ? 8.761 -1.111 -0.824 1.00 81.88 93 HIS A O 1
ATOM 744 N N . LEU A 1 94 ? 6.982 -2.344 -0.186 1.00 77.25 94 LEU A N 1
ATOM 745 C CA . LEU A 1 94 ? 7.694 -3.368 0.581 1.00 77.25 94 LEU A CA 1
ATOM 746 C C . LEU A 1 94 ? 7.534 -4.773 -0.005 1.00 77.25 94 LEU A C 1
ATOM 748 O O . LEU A 1 94 ? 8.007 -5.731 0.605 1.00 77.25 94 LEU A O 1
ATOM 752 N N . HIS A 1 95 ? 6.848 -4.942 -1.137 1.00 70.75 95 HIS A N 1
ATOM 753 C CA . HIS A 1 95 ? 6.639 -6.281 -1.681 1.00 70.75 95 HIS A CA 1
ATOM 754 C C . HIS A 1 95 ? 7.927 -6.869 -2.275 1.00 70.75 95 HIS A C 1
ATOM 756 O O . HIS A 1 95 ? 8.969 -6.221 -2.363 1.00 70.75 95 HIS A O 1
ATOM 762 N N . VAL A 1 96 ? 7.833 -8.111 -2.737 1.00 64.94 96 VAL A N 1
ATOM 763 C CA . VAL A 1 96 ? 8.962 -8.945 -3.176 1.00 64.94 96 VAL A CA 1
ATOM 764 C C . VAL A 1 96 ? 9.796 -8.404 -4.338 1.00 64.94 96 VAL A C 1
ATOM 766 O O . VAL A 1 96 ? 10.943 -8.820 -4.474 1.00 64.94 96 VAL A O 1
ATOM 769 N N . PHE A 1 97 ? 9.274 -7.497 -5.168 1.00 68.75 97 PHE A N 1
ATOM 770 C CA . PHE A 1 97 ? 10.049 -6.853 -6.231 1.00 68.75 97 PHE A CA 1
ATOM 771 C C . PHE A 1 97 ? 10.738 -5.584 -5.699 1.00 68.75 97 PHE A C 1
ATOM 773 O O . PHE A 1 97 ? 10.045 -4.630 -5.343 1.00 68.75 97 PHE A O 1
ATOM 780 N N . PRO A 1 98 ? 12.086 -5.528 -5.637 1.00 67.00 98 PRO A N 1
ATOM 781 C CA . PRO A 1 98 ? 12.771 -4.341 -5.133 1.00 67.00 98 PRO A CA 1
ATOM 782 C C . PRO A 1 98 ? 12.657 -3.166 -6.114 1.00 67.00 98 PRO A C 1
ATOM 784 O O . PRO A 1 98 ? 13.106 -3.257 -7.259 1.00 67.00 98 PRO A O 1
ATOM 787 N N . LEU A 1 99 ? 12.155 -2.022 -5.642 1.00 70.50 99 LEU A N 1
ATOM 788 C CA . LEU A 1 99 ? 11.905 -0.828 -6.468 1.00 70.50 99 LEU A CA 1
ATOM 789 C C . LEU A 1 99 ? 13.159 -0.298 -7.187 1.00 70.50 99 LEU A C 1
ATOM 791 O O . LEU A 1 99 ? 13.091 0.207 -8.308 1.00 70.50 99 LEU A O 1
ATOM 795 N N . CYS A 1 100 ? 14.337 -0.419 -6.566 1.00 63.97 100 CYS A N 1
ATOM 796 C CA . CYS A 1 100 ? 15.597 -0.017 -7.198 1.00 63.97 100 CYS A CA 1
ATOM 797 C C . CYS A 1 100 ? 15.941 -0.866 -8.435 1.00 63.97 100 CYS A C 1
ATOM 799 O O . CYS A 1 100 ? 16.703 -0.417 -9.293 1.00 63.97 100 CYS A O 1
ATOM 801 N N . ASN A 1 101 ? 15.355 -2.056 -8.564 1.00 65.38 101 ASN A N 1
ATOM 802 C CA . ASN A 1 101 ? 15.587 -2.958 -9.691 1.00 65.38 101 ASN A CA 1
ATOM 803 C C . ASN A 1 101 ? 14.650 -2.650 -10.834 1.00 65.38 101 ASN A C 1
ATOM 805 O O . ASN A 1 101 ? 15.049 -2.762 -11.987 1.00 65.38 101 ASN A O 1
ATOM 809 N N . GLU A 1 102 ? 13.443 -2.198 -10.518 1.00 69.75 102 GLU A N 1
ATOM 810 C CA . GLU A 1 102 ? 12.496 -1.687 -11.503 1.00 69.75 102 GLU A CA 1
ATOM 811 C C . GLU A 1 102 ? 13.060 -0.476 -12.261 1.00 69.75 102 GLU A C 1
ATOM 813 O O . GLU A 1 102 ? 12.787 -0.318 -13.449 1.00 69.75 102 GLU A O 1
ATOM 818 N N . LEU A 1 103 ? 13.912 0.340 -11.615 1.00 70.94 103 LEU A N 1
ATOM 819 C CA . LEU A 1 103 ? 14.659 1.420 -12.279 1.00 70.94 103 LEU A CA 1
ATOM 820 C C . LEU A 1 103 ? 15.645 0.898 -13.331 1.00 70.94 103 LEU A C 1
ATOM 822 O O . LEU A 1 103 ? 15.835 1.522 -14.371 1.00 70.94 103 LEU A O 1
ATOM 826 N N . ARG A 1 104 ? 16.319 -0.219 -13.033 1.00 70.19 104 ARG A N 1
ATOM 827 C CA . ARG A 1 104 ? 17.385 -0.790 -13.873 1.00 70.19 104 ARG A CA 1
ATOM 828 C C . ARG A 1 104 ? 16.840 -1.790 -14.899 1.00 70.19 104 ARG A C 1
ATOM 830 O O . ARG A 1 104 ? 17.520 -2.078 -15.880 1.00 70.19 104 ARG A O 1
ATOM 837 N N . ASN A 1 105 ? 15.640 -2.325 -14.673 1.00 71.25 105 ASN A N 1
ATOM 838 C CA . ASN A 1 105 ? 15.027 -3.371 -15.479 1.00 71.25 105 ASN A CA 1
ATOM 839 C C . ASN A 1 105 ? 13.519 -3.104 -15.699 1.00 71.25 105 ASN A C 1
ATOM 841 O O . ASN A 1 105 ? 12.698 -3.442 -14.841 1.00 71.25 105 ASN A O 1
ATOM 845 N N . PRO A 1 106 ? 13.135 -2.572 -16.875 1.00 74.38 106 PRO A N 1
ATOM 846 C CA . PRO A 1 106 ? 11.735 -2.336 -17.233 1.00 74.38 106 PRO A CA 1
ATOM 847 C C . PRO A 1 106 ? 10.852 -3.594 -17.212 1.00 74.38 106 PRO A C 1
ATOM 849 O O . PRO A 1 106 ? 9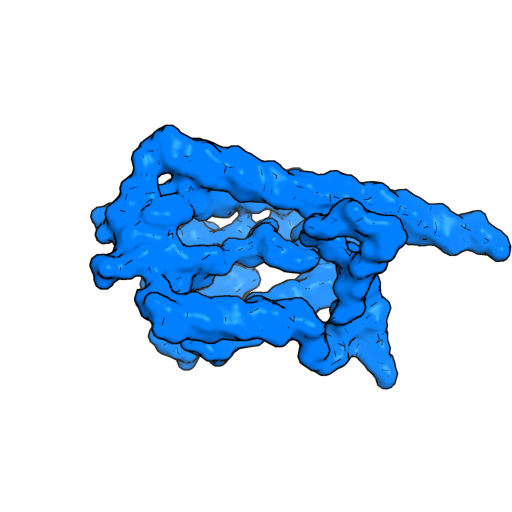.654 -3.493 -16.963 1.00 74.38 106 PRO A O 1
ATOM 852 N N . GLU A 1 107 ? 11.425 -4.779 -17.445 1.00 75.00 107 GLU A N 1
ATOM 853 C CA . GLU A 1 107 ? 10.697 -6.054 -17.402 1.00 75.00 107 GLU A CA 1
ATOM 854 C C . GLU A 1 107 ? 10.213 -6.358 -15.976 1.00 75.00 107 GLU A C 1
ATOM 856 O O . GLU A 1 107 ? 9.047 -6.690 -15.778 1.00 75.00 107 GLU A O 1
ATOM 861 N N . LEU A 1 108 ? 11.065 -6.129 -14.967 1.00 73.12 108 LEU A N 1
ATOM 862 C CA . LEU A 1 108 ? 10.690 -6.275 -13.554 1.00 73.12 108 LEU A CA 1
ATOM 863 C C . LEU A 1 108 ? 9.601 -5.287 -13.144 1.00 73.12 108 LEU A C 1
ATOM 865 O O . LEU A 1 108 ? 8.694 -5.657 -12.407 1.00 73.12 108 LEU A O 1
ATOM 869 N N . ARG A 1 109 ? 9.653 -4.057 -13.662 1.00 77.19 109 ARG A N 1
ATOM 870 C CA . ARG A 1 109 ? 8.604 -3.060 -13.426 1.00 77.19 109 ARG A CA 1
ATOM 871 C C . ARG A 1 109 ? 7.250 -3.522 -13.963 1.00 77.19 109 ARG A C 1
ATOM 873 O O . ARG A 1 109 ? 6.229 -3.336 -13.308 1.00 77.19 109 ARG A O 1
ATOM 880 N N . ASN A 1 110 ? 7.229 -4.118 -15.153 1.00 80.75 110 ASN A N 1
ATOM 881 C CA . ASN A 1 110 ? 5.994 -4.643 -15.734 1.00 80.75 110 ASN A CA 1
ATOM 882 C C . ASN A 1 110 ? 5.462 -5.842 -14.947 1.00 80.75 110 ASN A C 1
ATOM 884 O O . ASN A 1 110 ? 4.254 -5.943 -14.758 1.00 80.75 110 ASN A O 1
ATOM 888 N N . ILE A 1 111 ? 6.348 -6.703 -14.442 1.00 79.31 111 ILE A N 1
ATOM 889 C CA . ILE A 1 111 ? 5.954 -7.823 -13.586 1.00 79.31 111 ILE A CA 1
ATOM 890 C C . ILE A 1 111 ? 5.383 -7.320 -12.253 1.00 79.31 111 ILE A C 1
ATOM 892 O O . ILE A 1 111 ? 4.303 -7.755 -11.871 1.00 79.31 111 ILE A O 1
ATOM 896 N N . ALA A 1 112 ? 6.030 -6.356 -11.588 1.00 80.44 112 ALA A N 1
ATOM 897 C CA . ALA A 1 112 ? 5.524 -5.763 -10.346 1.00 80.44 112 ALA A CA 1
ATOM 898 C C . ALA A 1 112 ? 4.148 -5.100 -10.542 1.00 80.44 112 ALA A C 1
ATOM 900 O O . ALA A 1 112 ? 3.223 -5.321 -9.763 1.00 80.44 112 ALA A O 1
ATOM 901 N N . LYS A 1 113 ? 3.969 -4.361 -11.645 1.00 84.44 113 LYS A N 1
ATOM 902 C CA . LYS A 1 113 ? 2.660 -3.810 -12.031 1.00 84.44 113 LYS A CA 1
ATOM 903 C C . LYS A 1 113 ? 1.613 -4.897 -12.273 1.00 84.44 113 LYS A C 1
ATOM 905 O O . LYS A 1 113 ? 0.487 -4.775 -11.797 1.00 84.44 113 LYS A O 1
ATOM 910 N N . GLY A 1 114 ? 1.971 -5.942 -13.019 1.00 85.50 114 GLY A N 1
ATOM 911 C CA . GLY A 1 114 ? 1.093 -7.081 -13.286 1.00 85.50 114 GLY A CA 1
ATOM 912 C C . GLY A 1 114 ? 0.674 -7.784 -11.998 1.00 85.50 114 GLY A C 1
ATOM 913 O O . GLY A 1 114 ? -0.501 -8.099 -11.831 1.00 85.50 114 GLY A O 1
ATOM 914 N N . PHE A 1 115 ? 1.609 -7.930 -11.061 1.00 84.56 115 PHE A N 1
ATOM 915 C CA . PHE A 1 115 ? 1.367 -8.506 -9.749 1.00 84.56 115 PHE A CA 1
ATOM 916 C C . PHE A 1 115 ? 0.399 -7.670 -8.907 1.00 84.56 115 PHE A C 1
ATOM 918 O O . PHE A 1 115 ? -0.609 -8.194 -8.437 1.00 84.56 115 PHE A O 1
ATOM 925 N N . ASN A 1 116 ? 0.642 -6.363 -8.773 1.00 88.69 116 ASN A N 1
ATOM 926 C CA . ASN A 1 116 ? -0.265 -5.467 -8.049 1.00 88.69 116 ASN A CA 1
ATOM 927 C C . ASN A 1 116 ? -1.676 -5.500 -8.647 1.00 88.69 116 ASN A C 1
ATOM 929 O O . ASN A 1 116 ? -2.663 -5.598 -7.918 1.00 88.69 116 ASN A O 1
ATOM 933 N N . ARG A 1 117 ? -1.774 -5.496 -9.982 1.00 89.62 117 ARG A N 1
ATOM 934 C CA . ARG A 1 117 ? -3.054 -5.605 -10.686 1.00 89.62 117 ARG A CA 1
ATOM 935 C C . ARG A 1 117 ? -3.748 -6.940 -10.415 1.00 89.62 117 ARG A C 1
ATOM 937 O O . ARG A 1 117 ? -4.954 -6.941 -10.195 1.00 89.62 117 ARG A O 1
ATOM 944 N N . LEU A 1 118 ? -3.020 -8.058 -10.416 1.00 88.00 118 LEU A N 1
ATOM 945 C CA . LEU A 1 118 ? -3.567 -9.379 -10.091 1.00 88.00 118 LEU A CA 1
ATOM 946 C C . LEU A 1 118 ? -4.167 -9.396 -8.678 1.00 88.00 118 LEU A C 1
ATOM 948 O O . LEU A 1 118 ? -5.315 -9.803 -8.507 1.00 88.00 118 LEU A O 1
ATOM 952 N N . LEU A 1 119 ? -3.425 -8.895 -7.685 1.00 88.38 119 LEU A N 1
ATOM 953 C CA . LEU A 1 119 ? -3.898 -8.838 -6.300 1.00 88.38 119 LEU A CA 1
ATOM 954 C C . LEU A 1 119 ? -5.146 -7.963 -6.150 1.00 88.38 119 LEU A C 1
ATOM 956 O O . LEU A 1 119 ? -6.069 -8.331 -5.423 1.00 88.38 119 LEU A O 1
ATOM 960 N N . LEU A 1 120 ? -5.192 -6.819 -6.840 1.00 91.19 120 LEU A N 1
ATOM 961 C CA . LEU A 1 120 ? -6.371 -5.957 -6.842 1.00 91.19 120 LEU A CA 1
ATOM 962 C C . LEU A 1 120 ? -7.574 -6.664 -7.493 1.00 91.19 120 LEU A C 1
ATOM 964 O O . LEU A 1 120 ? -8.662 -6.685 -6.921 1.00 91.19 120 LEU A O 1
ATOM 968 N N . LEU A 1 121 ? -7.382 -7.318 -8.640 1.00 90.69 121 LEU A N 1
ATOM 969 C CA . LEU A 1 121 ? -8.453 -8.038 -9.338 1.00 90.69 121 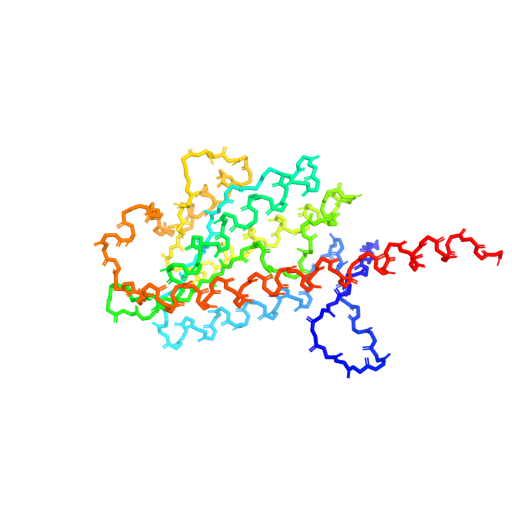LEU A CA 1
ATOM 970 C C . LEU A 1 121 ? -9.010 -9.235 -8.562 1.00 90.69 121 LEU A C 1
ATOM 972 O O . LEU A 1 121 ? -10.167 -9.592 -8.758 1.00 90.69 121 LEU A O 1
ATOM 976 N N . GLY A 1 122 ? -8.222 -9.844 -7.675 1.00 85.44 122 GLY A N 1
ATOM 977 C CA . GLY A 1 122 ? -8.662 -10.973 -6.852 1.00 85.44 122 GLY A CA 1
ATOM 978 C C . GLY A 1 122 ? -9.732 -10.632 -5.806 1.00 85.44 122 GLY A C 1
ATOM 979 O O . GLY A 1 122 ? -10.170 -11.517 -5.071 1.00 85.44 122 GLY A O 1
ATOM 980 N N . SER A 1 123 ? -10.155 -9.362 -5.713 1.00 83.44 123 SER A N 1
ATOM 981 C CA . SER A 1 123 ? -11.185 -8.874 -4.784 1.00 83.44 123 SER A CA 1
ATOM 982 C C . SER A 1 123 ? -10.910 -9.251 -3.321 1.00 83.44 123 SER A C 1
ATOM 984 O O . SER A 1 123 ? -11.831 -9.471 -2.527 1.00 83.44 123 SER A O 1
ATOM 986 N N . TYR A 1 124 ? -9.635 -9.350 -2.941 1.00 89.38 124 TYR A N 1
ATOM 987 C CA . TYR A 1 124 ? -9.230 -9.677 -1.574 1.00 89.38 124 TYR A CA 1
ATOM 988 C C . TYR A 1 124 ? -9.424 -8.490 -0.628 1.00 89.38 124 TYR A C 1
ATOM 990 O O . TYR A 1 124 ? -9.876 -8.664 0.502 1.00 89.38 124 TYR A O 1
ATOM 998 N N . PHE A 1 125 ? -9.138 -7.285 -1.113 1.00 94.00 125 PHE A N 1
ATOM 999 C CA . PHE A 1 125 ? -9.183 -6.060 -0.328 1.00 94.00 125 PHE A CA 1
ATOM 1000 C C . PHE A 1 125 ? -10.611 -5.545 -0.136 1.00 94.00 125 PHE A C 1
ATOM 1002 O O . PHE A 1 125 ? -11.437 -5.587 -1.045 1.00 94.00 125 PHE A O 1
ATOM 1009 N N . ASN A 1 126 ? -10.889 -5.019 1.056 1.00 93.06 126 ASN A N 1
ATOM 1010 C CA . ASN A 1 126 ? -12.113 -4.281 1.352 1.00 93.06 126 ASN A CA 1
ATOM 1011 C C . ASN A 1 126 ? -12.058 -2.855 0.789 1.00 93.06 126 ASN A C 1
ATOM 1013 O O . ASN A 1 126 ? -13.087 -2.286 0.426 1.00 93.06 126 ASN A O 1
ATOM 1017 N N . GLY A 1 127 ? -10.859 -2.276 0.708 1.00 93.94 127 GLY A N 1
ATOM 1018 C CA . GLY A 1 127 ? -10.673 -0.942 0.163 1.00 93.94 127 GLY A CA 1
ATOM 1019 C C . GLY A 1 127 ? -9.241 -0.636 -0.253 1.00 93.94 127 GLY A C 1
ATOM 1020 O O . GLY A 1 127 ? -8.300 -1.365 0.060 1.00 93.94 127 GLY A O 1
ATOM 1021 N N . LEU A 1 128 ? -9.093 0.492 -0.935 1.00 96.50 128 LEU A N 1
ATOM 1022 C CA . LEU A 1 128 ? -7.822 1.083 -1.322 1.00 96.50 128 LEU A CA 1
ATOM 1023 C C . LEU A 1 128 ? -7.655 2.408 -0.571 1.00 96.50 128 LEU A C 1
ATOM 1025 O O . LEU A 1 128 ? -8.505 3.295 -0.658 1.00 96.50 128 LEU A O 1
ATOM 1029 N N . LEU A 1 129 ? -6.558 2.535 0.177 1.00 96.25 129 LEU A N 1
ATOM 1030 C CA . LEU A 1 129 ? -6.176 3.759 0.873 1.00 96.25 129 LEU A CA 1
ATOM 1031 C C . LEU A 1 129 ? -5.319 4.616 -0.058 1.00 96.25 129 LEU A C 1
ATOM 1033 O O . LEU A 1 129 ? -4.167 4.278 -0.323 1.00 96.25 129 LEU A O 1
ATOM 1037 N N . LYS A 1 130 ? -5.875 5.724 -0.547 1.00 96.06 130 LYS A N 1
ATOM 1038 C CA . LYS A 1 130 ? -5.190 6.672 -1.429 1.00 96.06 130 LYS A CA 1
ATOM 1039 C C . LYS A 1 130 ? -4.397 7.681 -0.602 1.00 96.06 130 LYS A C 1
ATOM 1041 O O . LYS A 1 130 ? -4.979 8.577 0.013 1.00 96.06 130 LYS A O 1
ATOM 1046 N N . PHE A 1 131 ? -3.074 7.568 -0.622 1.00 94.94 131 PHE A N 1
ATOM 1047 C CA . PHE A 1 131 ? -2.159 8.521 -0.000 1.00 94.94 131 PHE A CA 1
ATOM 1048 C C . PHE A 1 131 ? -1.647 9.555 -1.009 1.00 94.94 131 PHE A C 1
ATOM 1050 O O . PHE A 1 131 ? -1.153 9.206 -2.079 1.00 94.94 131 PHE A O 1
ATOM 1057 N N . GLY A 1 132 ? -1.719 10.832 -0.628 1.00 87.56 132 GLY A N 1
ATOM 1058 C CA . GLY A 1 132 ? -1.237 11.959 -1.422 1.00 87.56 132 GLY A CA 1
ATOM 1059 C C . GLY A 1 132 ? -2.218 12.465 -2.488 1.00 87.56 132 GLY A C 1
ATOM 1060 O O . GLY A 1 132 ? -3.127 11.767 -2.954 1.00 87.56 132 GLY A O 1
ATOM 1061 N N . ASP A 1 133 ? -2.002 13.720 -2.882 1.00 77.69 133 ASP A N 1
ATOM 1062 C CA . ASP A 1 133 ? -2.805 14.417 -3.897 1.00 77.69 133 ASP A CA 1
ATOM 1063 C C . ASP A 1 133 ? -2.232 14.261 -5.307 1.00 77.69 133 ASP A C 1
ATOM 1065 O O . ASP A 1 133 ? -2.953 14.346 -6.299 1.00 77.69 133 ASP A O 1
ATOM 1069 N N . GLN A 1 134 ? -0.924 14.010 -5.410 1.00 73.88 134 GLN A N 1
ATOM 1070 C CA . GLN A 1 134 ? -0.271 13.776 -6.690 1.00 73.88 134 GLN A CA 1
ATOM 1071 C C . GLN A 1 134 ? -0.539 12.352 -7.156 1.00 73.88 134 GLN A C 1
ATOM 1073 O O . GLN A 1 134 ? -0.039 11.400 -6.560 1.00 73.88 134 GLN A O 1
ATOM 1078 N N . ILE A 1 135 ? -1.265 12.211 -8.261 1.00 73.00 135 ILE A N 1
ATOM 1079 C CA . ILE A 1 135 ? -1.557 10.900 -8.825 1.00 73.00 135 ILE A CA 1
ATOM 1080 C C . ILE A 1 135 ? -0.504 10.558 -9.880 1.00 73.00 135 ILE A C 1
ATOM 1082 O O . ILE A 1 135 ? -0.325 11.261 -10.876 1.00 73.00 135 ILE A O 1
ATOM 1086 N N . SER A 1 136 ? 0.259 9.496 -9.625 1.00 82.19 136 SER A N 1
ATOM 1087 C CA . SER A 1 136 ? 1.130 8.897 -10.641 1.00 82.19 136 SER A CA 1
ATOM 1088 C C . SER A 1 136 ? 0.307 8.013 -11.582 1.00 82.19 136 SER A C 1
ATOM 1090 O O . SER A 1 136 ? -0.730 7.502 -11.173 1.00 82.19 136 SER A O 1
ATOM 1092 N N . GLN A 1 137 ? 0.781 7.764 -12.809 1.00 84.31 137 GLN A N 1
ATOM 1093 C CA . GLN A 1 137 ? 0.068 6.867 -13.731 1.00 84.31 137 GLN A CA 1
ATOM 1094 C C . GLN A 1 137 ? -0.197 5.489 -13.107 1.00 84.31 137 GLN A C 1
ATOM 1096 O O . GLN A 1 137 ? -1.299 4.982 -13.213 1.00 84.31 137 GLN A O 1
ATOM 1101 N N . GLY A 1 138 ? 0.783 4.918 -12.394 1.00 85.38 138 GLY A N 1
ATOM 1102 C CA . GLY A 1 138 ? 0.598 3.621 -11.735 1.00 85.38 138 GLY A CA 1
ATOM 1103 C C . GLY A 1 138 ? -0.496 3.644 -10.665 1.00 85.38 138 GLY A C 1
ATOM 1104 O O . GLY A 1 138 ? -1.271 2.705 -10.581 1.00 85.38 138 GLY A O 1
ATOM 1105 N N . MET A 1 139 ? -0.609 4.737 -9.906 1.00 90.94 139 MET A N 1
ATOM 1106 C CA . MET A 1 139 ? -1.710 4.895 -8.951 1.00 90.94 139 MET A CA 1
ATOM 1107 C C . MET A 1 139 ? -3.066 5.057 -9.641 1.00 90.94 139 MET A C 1
ATOM 1109 O O . MET A 1 139 ? -4.048 4.543 -9.125 1.00 90.94 139 MET A O 1
ATOM 1113 N N . ASN A 1 140 ? -3.141 5.778 -10.768 1.00 90.75 140 ASN A N 1
ATOM 1114 C CA . ASN A 1 140 ? -4.382 5.865 -11.550 1.00 90.75 140 ASN A CA 1
ATOM 1115 C C . ASN A 1 140 ? -4.836 4.463 -11.965 1.00 90.75 140 ASN A C 1
ATOM 1117 O O . ASN A 1 140 ? -5.968 4.095 -11.676 1.00 90.75 140 ASN A O 1
ATOM 1121 N N . ASP A 1 141 ? -3.927 3.669 -12.540 1.00 91.75 141 ASP A N 1
ATOM 1122 C CA . ASP A 1 141 ? -4.219 2.300 -12.975 1.00 91.75 141 ASP A CA 1
ATOM 1123 C C . ASP A 1 141 ? -4.725 1.428 -11.794 1.00 91.75 141 ASP A C 1
ATOM 1125 O O . ASP A 1 141 ? -5.651 0.626 -11.942 1.00 91.75 141 ASP A O 1
ATOM 1129 N N . GLU A 1 142 ? -4.140 1.591 -10.600 1.00 94.06 142 GLU A N 1
ATOM 1130 C CA . GLU A 1 142 ? -4.560 0.898 -9.371 1.00 94.06 142 GLU A CA 1
ATOM 1131 C C . GLU A 1 142 ? -5.936 1.362 -8.868 1.00 94.06 142 GLU A C 1
ATOM 1133 O O . GLU A 1 142 ? -6.754 0.529 -8.476 1.00 94.06 142 GLU A O 1
ATOM 1138 N N . ILE A 1 143 ? -6.210 2.671 -8.889 1.00 93.88 143 ILE A N 1
ATOM 1139 C CA . ILE A 1 143 ? -7.497 3.250 -8.477 1.00 93.88 143 ILE A CA 1
ATOM 1140 C C . ILE A 1 143 ? -8.612 2.808 -9.426 1.00 93.88 143 ILE A C 1
ATOM 1142 O O . ILE A 1 143 ? -9.659 2.380 -8.948 1.00 93.88 143 ILE A O 1
ATOM 1146 N N . GLU A 1 144 ? -8.384 2.864 -10.739 1.00 94.19 144 GLU A N 1
ATOM 1147 C CA . GLU A 1 144 ? -9.339 2.397 -11.753 1.00 94.19 144 GLU A CA 1
ATOM 1148 C C . GLU A 1 144 ? -9.645 0.908 -11.554 1.00 94.19 144 GLU A C 1
ATOM 1150 O O . GLU A 1 144 ? -10.804 0.522 -11.417 1.00 94.19 144 GLU A O 1
ATOM 1155 N N . THR A 1 145 ? -8.608 0.075 -11.400 1.00 94.88 145 THR A N 1
ATOM 1156 C CA . THR A 1 145 ? -8.785 -1.363 -11.134 1.00 94.88 145 THR A CA 1
ATOM 1157 C C . THR A 1 145 ? -9.584 -1.606 -9.849 1.00 94.88 145 THR A C 1
ATOM 1159 O O . THR A 1 145 ? -10.444 -2.485 -9.805 1.00 94.88 145 THR A O 1
ATOM 1162 N N . ALA A 1 146 ? -9.313 -0.840 -8.789 1.00 94.75 146 ALA A N 1
ATOM 1163 C CA . ALA A 1 146 ? -10.026 -0.956 -7.523 1.00 94.75 146 ALA A CA 1
ATOM 1164 C C . ALA A 1 146 ? -11.507 -0.556 -7.647 1.00 94.75 146 ALA A C 1
ATOM 1166 O O . ALA A 1 146 ? -12.368 -1.226 -7.076 1.00 94.75 146 ALA A O 1
ATOM 1167 N N . GLN A 1 147 ? -11.811 0.485 -8.424 1.00 94.06 147 GLN A N 1
ATOM 1168 C CA . GLN A 1 147 ? -13.182 0.907 -8.719 1.00 94.06 147 GLN A CA 1
ATOM 1169 C C . GLN A 1 147 ? -13.942 -0.149 -9.529 1.00 94.06 147 GLN A C 1
ATOM 1171 O O . GLN A 1 147 ? -15.073 -0.479 -9.169 1.00 94.06 147 GLN A O 1
ATOM 1176 N N . ASP A 1 148 ? -13.314 -0.726 -10.556 1.00 94.19 148 ASP A N 1
ATOM 1177 C CA . ASP A 1 148 ? -13.928 -1.734 -11.431 1.00 94.19 148 ASP A CA 1
ATOM 1178 C C . ASP A 1 148 ? -14.375 -2.991 -10.675 1.00 94.19 148 ASP A C 1
ATOM 1180 O O . ASP A 1 148 ? -15.391 -3.602 -11.011 1.00 94.19 148 ASP A O 1
ATOM 1184 N N . VAL A 1 149 ? -13.644 -3.374 -9.625 1.00 93.75 149 VAL A N 1
ATOM 1185 C CA . VAL A 1 149 ? -13.991 -4.532 -8.783 1.00 93.75 149 VAL A CA 1
ATOM 1186 C C . VAL A 1 149 ? -14.771 -4.152 -7.519 1.00 93.75 149 VAL A C 1
ATOM 1188 O O . VAL A 1 149 ? -14.954 -4.982 -6.628 1.00 93.75 149 VAL A O 1
ATOM 1191 N N . GLY A 1 150 ? -15.248 -2.906 -7.435 1.00 91.75 150 GLY A N 1
ATOM 1192 C CA . GLY A 1 150 ? -16.136 -2.434 -6.373 1.00 91.75 150 GLY A CA 1
ATOM 1193 C C . GLY A 1 150 ? -15.467 -2.224 -5.012 1.00 91.75 150 GLY A C 1
ATOM 1194 O O . GLY A 1 150 ? -16.156 -2.249 -3.991 1.00 91.75 150 GLY A O 1
ATOM 1195 N N . MET A 1 151 ? -14.147 -2.024 -4.960 1.00 94.12 151 MET A N 1
ATOM 1196 C CA . MET A 1 151 ? -13.469 -1.668 -3.711 1.00 94.12 151 MET A CA 1
ATOM 1197 C C . MET A 1 151 ? -13.834 -0.254 -3.270 1.00 94.12 151 MET A C 1
ATOM 1199 O O . MET A 1 151 ? -13.968 0.668 -4.077 1.00 94.12 151 MET A O 1
ATOM 1203 N N . GLN A 1 152 ? -13.892 -0.046 -1.956 1.00 93.06 152 GLN A N 1
ATOM 1204 C CA . GLN A 1 152 ? -14.017 1.297 -1.411 1.00 93.06 152 GLN A CA 1
ATOM 1205 C C . GLN A 1 152 ? -12.698 2.063 -1.577 1.00 93.06 152 GLN A C 1
ATOM 1207 O O . GLN A 1 152 ? -11.671 1.666 -1.027 1.00 93.06 152 GLN A O 1
ATOM 1212 N N . ILE A 1 153 ? -12.730 3.199 -2.271 1.00 94.94 153 ILE A N 1
ATOM 1213 C CA . ILE A 1 153 ? -11.596 4.126 -2.316 1.00 94.94 153 ILE A CA 1
ATOM 1214 C C . ILE A 1 153 ? -11.711 5.095 -1.140 1.00 94.94 153 ILE A C 1
ATOM 1216 O O . ILE A 1 153 ? -12.707 5.806 -1.013 1.00 94.94 153 ILE A O 1
ATOM 1220 N N . VAL A 1 154 ? -10.696 5.127 -0.278 1.00 94.44 154 VAL A N 1
ATOM 1221 C CA . VAL A 1 154 ? -10.654 5.997 0.903 1.00 94.44 154 VAL A CA 1
ATOM 1222 C C . VAL A 1 154 ? -9.452 6.925 0.794 1.00 94.44 154 VAL A C 1
ATOM 1224 O O . VAL A 1 154 ? -8.323 6.464 0.635 1.00 94.44 154 VAL A O 1
ATOM 1227 N N . ASN A 1 155 ? -9.667 8.236 0.894 1.00 95.38 155 ASN A N 1
ATOM 1228 C CA . ASN A 1 155 ? -8.556 9.181 0.980 1.00 95.38 155 ASN A CA 1
ATOM 1229 C C . ASN A 1 155 ? -7.865 9.055 2.337 1.00 95.38 155 ASN A C 1
ATOM 1231 O O . ASN A 1 155 ? -8.526 8.973 3.370 1.00 95.38 155 ASN A O 1
ATOM 1235 N N . TYR A 1 156 ? -6.537 9.114 2.343 1.00 95.88 156 TYR A N 1
ATOM 1236 C CA . TYR A 1 156 ? -5.741 8.996 3.560 1.00 95.88 156 TYR A CA 1
ATOM 1237 C C . TYR A 1 156 ? -6.126 10.025 4.632 1.00 95.88 156 TYR A C 1
ATOM 1239 O O . TYR A 1 156 ? -6.331 9.659 5.785 1.00 95.88 156 TYR A O 1
ATOM 1247 N N . GLU A 1 157 ? -6.305 11.290 4.246 1.00 94.75 157 GLU A N 1
ATOM 1248 C CA . GLU A 1 157 ? -6.681 12.370 5.172 1.00 94.75 157 GLU A CA 1
ATOM 1249 C C . GLU A 1 157 ? -8.085 12.203 5.770 1.00 94.75 157 GLU A C 1
ATOM 1251 O O . GLU A 1 157 ? -8.359 12.689 6.867 1.00 94.75 157 GLU A O 1
ATOM 1256 N N . ASP A 1 158 ? -8.983 11.508 5.073 1.00 93.81 158 ASP A N 1
ATOM 1257 C CA . ASP A 1 158 ? -10.311 11.189 5.597 1.00 93.81 158 ASP A CA 1
ATOM 1258 C C . ASP A 1 158 ? -10.249 9.945 6.486 1.00 93.81 158 ASP A C 1
ATOM 1260 O O . ASP A 1 158 ? -10.847 9.918 7.560 1.00 93.81 158 ASP A O 1
ATOM 1264 N N . PHE A 1 159 ? -9.449 8.950 6.095 1.00 94.75 159 PHE A N 1
ATOM 1265 C CA . PHE A 1 159 ? -9.215 7.745 6.882 1.00 94.75 159 PHE A CA 1
ATOM 1266 C C . PHE A 1 159 ? -8.669 8.070 8.276 1.00 94.75 159 PHE A C 1
ATOM 1268 O O . PHE A 1 159 ? -9.224 7.602 9.266 1.00 94.75 159 PHE A O 1
ATOM 1275 N N . ILE A 1 160 ? -7.637 8.915 8.382 1.00 94.88 160 ILE A N 1
ATOM 1276 C CA . ILE A 1 160 ? -7.024 9.258 9.679 1.00 94.88 160 ILE A CA 1
ATOM 1277 C C . ILE A 1 160 ? -7.984 9.970 10.644 1.00 94.88 160 ILE A C 1
ATOM 1279 O O . ILE A 1 160 ? -7.750 9.957 11.847 1.00 94.88 160 ILE A O 1
ATOM 1283 N N . LYS A 1 161 ? -9.059 10.590 10.140 1.00 93.56 161 LYS A N 1
ATOM 1284 C CA . LYS A 1 161 ? -10.091 11.230 10.973 1.00 93.56 161 LYS A CA 1
ATOM 1285 C C . LYS A 1 161 ? -11.117 10.228 11.501 1.00 93.56 161 LYS A C 1
ATOM 1287 O O . LYS A 1 161 ? -11.780 10.509 12.493 1.00 93.56 161 LYS A O 1
ATOM 1292 N N . LEU A 1 162 ? -11.284 9.105 10.804 1.00 90.56 162 LEU A N 1
ATOM 1293 C CA . LEU A 1 162 ? -12.320 8.105 11.067 1.00 90.56 162 LEU A CA 1
ATOM 1294 C C . LEU A 1 162 ? -11.773 6.852 11.761 1.00 90.56 162 LEU A C 1
ATOM 1296 O O . LEU A 1 162 ? -12.534 6.119 12.390 1.00 90.56 162 LEU A O 1
ATOM 1300 N N . ALA A 1 163 ? -10.477 6.585 11.624 1.00 91.00 163 ALA A N 1
ATOM 1301 C CA . ALA A 1 163 ? -9.830 5.399 12.157 1.00 91.00 163 ALA A CA 1
ATOM 1302 C C . ALA A 1 163 ? -9.381 5.581 13.614 1.00 91.00 163 ALA A C 1
ATOM 1304 O O . ALA A 1 163 ? -8.959 6.660 14.033 1.00 91.00 163 ALA A O 1
ATOM 1305 N N . GLY A 1 164 ? -9.405 4.488 14.375 1.00 91.81 164 GLY A N 1
ATOM 1306 C CA . GLY A 1 164 ? -8.709 4.402 15.656 1.00 91.81 164 GLY A CA 1
ATOM 1307 C C . GLY A 1 164 ? -7.217 4.243 15.398 1.00 91.81 164 GLY A C 1
ATOM 1308 O O . GLY A 1 164 ? -6.768 3.132 15.131 1.00 91.81 164 GLY A O 1
ATOM 1309 N N . LEU A 1 165 ? -6.474 5.349 15.409 1.00 94.38 165 LEU A N 1
ATOM 1310 C CA . LEU A 1 165 ? -5.044 5.363 15.098 1.00 94.38 165 LEU A CA 1
ATOM 1311 C C . LEU A 1 165 ? -4.177 4.878 16.277 1.00 94.38 165 LEU A C 1
ATOM 1313 O O . LEU A 1 165 ? -4.553 5.087 17.434 1.00 94.38 165 LEU A O 1
ATOM 1317 N N . PRO A 1 166 ? -2.997 4.292 15.999 1.00 90.75 166 PRO A N 1
ATOM 1318 C CA . PRO A 1 166 ? -1.993 3.999 17.022 1.00 90.75 166 PRO A CA 1
ATOM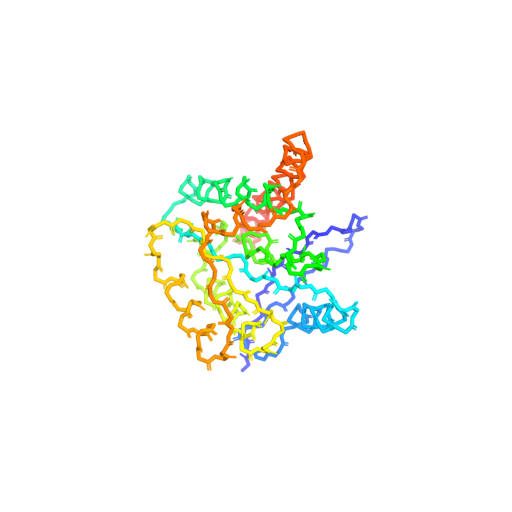 1319 C C . PRO A 1 166 ? -1.476 5.276 17.708 1.00 90.75 166 PRO A C 1
ATOM 1321 O O . PRO A 1 166 ? -1.602 6.386 17.178 1.00 90.75 166 PRO A O 1
ATOM 1324 N N . SER A 1 167 ? -0.847 5.124 18.881 1.00 92.94 167 SER A N 1
ATOM 1325 C CA . SER A 1 167 ? -0.202 6.257 19.560 1.00 92.94 167 SER A CA 1
ATOM 1326 C C . SER A 1 167 ? 0.941 6.842 18.713 1.00 92.94 167 SER A C 1
ATOM 1328 O O . SER A 1 167 ? 1.505 6.146 17.861 1.00 92.94 167 SER A O 1
ATOM 1330 N N . PRO A 1 168 ? 1.346 8.105 18.942 1.00 93.94 168 PRO A N 1
ATOM 1331 C CA . PRO A 1 168 ? 2.505 8.678 18.265 1.00 93.94 168 PRO A CA 1
ATOM 1332 C C . PRO A 1 168 ? 3.795 7.861 18.437 1.00 93.94 168 PRO A C 1
ATOM 1334 O O . PRO A 1 168 ? 4.569 7.773 17.482 1.00 93.94 168 PRO A O 1
ATOM 1337 N N . GLU A 1 169 ? 4.026 7.245 19.606 1.00 94.62 169 GLU A N 1
ATOM 1338 C CA . GLU A 1 169 ? 5.186 6.362 19.803 1.00 94.62 169 GLU A CA 1
ATOM 1339 C C . GLU A 1 169 ? 5.071 5.093 18.954 1.00 94.62 169 GLU A C 1
ATOM 1341 O O . GLU A 1 169 ? 5.997 4.760 18.218 1.00 94.62 169 GLU A O 1
ATOM 1346 N N . GLN A 1 170 ? 3.908 4.433 18.974 1.00 91.38 170 GLN A N 1
ATOM 1347 C CA . GLN A 1 170 ? 3.662 3.235 18.167 1.00 91.38 170 GLN A CA 1
ATOM 1348 C C . GLN A 1 170 ? 3.803 3.519 16.666 1.00 91.38 170 GLN A C 1
ATOM 1350 O O . GLN A 1 170 ? 4.408 2.739 15.935 1.00 91.38 170 GLN A O 1
ATOM 1355 N N . ALA A 1 171 ? 3.301 4.662 16.196 1.00 90.38 171 ALA A N 1
ATOM 1356 C CA . ALA A 1 171 ? 3.442 5.084 14.807 1.00 90.38 171 ALA A CA 1
ATOM 1357 C C . ALA A 1 171 ? 4.914 5.273 14.394 1.00 90.38 171 ALA A C 1
ATOM 1359 O O . ALA A 1 171 ? 5.290 4.966 13.257 1.00 90.38 171 ALA A O 1
ATOM 1360 N N . LEU A 1 172 ? 5.754 5.777 15.304 1.00 91.31 172 LEU A N 1
ATOM 1361 C CA . LEU A 1 172 ? 7.191 5.911 15.074 1.00 91.31 172 LEU A CA 1
ATOM 1362 C C . LEU A 1 172 ? 7.876 4.542 15.022 1.00 91.31 172 LEU A C 1
ATOM 1364 O O . LEU A 1 172 ? 8.642 4.294 14.090 1.00 91.31 172 LEU A O 1
ATOM 1368 N N . ASP A 1 173 ? 7.569 3.651 15.963 1.00 86.31 173 ASP A N 1
ATOM 1369 C CA . ASP A 1 173 ? 8.109 2.287 15.992 1.00 86.31 173 ASP A CA 1
ATOM 1370 C C . ASP A 1 173 ? 7.733 1.510 14.724 1.00 86.31 173 ASP A C 1
ATOM 1372 O O . ASP A 1 173 ? 8.588 0.882 14.091 1.00 86.31 173 ASP A O 1
ATOM 1376 N N . ASN A 1 174 ? 6.479 1.637 14.286 1.00 88.69 174 ASN A N 1
ATOM 1377 C CA . ASN A 1 174 ? 5.998 1.089 13.023 1.00 88.69 174 ASN A CA 1
ATOM 1378 C C . ASN A 1 174 ? 6.809 1.623 11.837 1.00 88.69 174 ASN A C 1
ATOM 1380 O O . ASN A 1 174 ? 7.264 0.846 10.999 1.00 88.69 174 ASN A O 1
ATOM 1384 N N . PHE A 1 175 ? 7.036 2.939 11.759 1.00 90.25 175 PHE A N 1
ATOM 1385 C CA . PHE A 1 175 ? 7.862 3.518 10.698 1.00 90.25 175 PHE A CA 1
ATOM 1386 C C . PHE A 1 175 ? 9.291 2.963 10.718 1.00 90.25 175 PHE A C 1
ATOM 1388 O O . PHE A 1 175 ? 9.791 2.560 9.671 1.00 90.25 175 PHE A O 1
ATOM 1395 N N . VAL A 1 176 ? 9.940 2.901 11.885 1.00 83.62 176 VAL A N 1
ATOM 1396 C CA . VAL A 1 176 ? 11.305 2.361 12.026 1.00 83.62 176 VAL A CA 1
ATOM 1397 C C . VAL A 1 176 ? 11.365 0.899 11.577 1.00 83.62 176 VAL A C 1
ATOM 1399 O O . VAL A 1 176 ? 12.296 0.499 10.874 1.00 83.62 176 VAL A O 1
ATOM 1402 N N . TYR A 1 177 ? 10.358 0.103 11.937 1.00 81.75 177 TYR A N 1
ATOM 1403 C CA . TYR A 1 177 ? 10.235 -1.287 11.512 1.00 81.75 177 TYR A CA 1
ATOM 1404 C C . TYR A 1 177 ? 10.115 -1.422 9.986 1.00 81.75 177 TYR A C 1
ATOM 1406 O O . TYR A 1 177 ? 10.901 -2.152 9.373 1.00 81.75 177 TYR A O 1
ATOM 1414 N N . LEU A 1 178 ? 9.176 -0.694 9.372 1.00 83.69 178 LEU A N 1
ATOM 1415 C CA . LEU A 1 178 ? 8.949 -0.707 7.924 1.00 83.69 178 LEU A CA 1
ATOM 1416 C C . LEU A 1 178 ? 10.181 -0.204 7.162 1.00 83.69 178 LEU A C 1
ATOM 1418 O O . LEU A 1 178 ? 10.580 -0.783 6.152 1.00 83.69 178 LEU A O 1
ATOM 1422 N N . ASP A 1 179 ? 10.824 0.844 7.676 1.00 81.44 179 ASP A N 1
ATOM 1423 C CA . ASP A 1 179 ? 12.021 1.419 7.079 1.00 81.44 179 ASP A CA 1
ATOM 1424 C C . ASP A 1 179 ? 13.204 0.447 7.097 1.00 81.44 179 ASP A C 1
ATOM 1426 O O . ASP A 1 179 ? 13.954 0.326 6.127 1.00 81.44 179 ASP A O 1
ATOM 1430 N N . ARG A 1 180 ? 13.360 -0.303 8.190 1.00 78.69 180 ARG A N 1
ATOM 1431 C CA . ARG A 1 180 ? 14.371 -1.353 8.289 1.00 78.69 180 ARG A CA 1
ATOM 1432 C C . ARG A 1 180 ? 14.150 -2.435 7.230 1.00 78.69 180 ARG A C 1
ATOM 1434 O O . ARG A 1 180 ? 15.117 -2.818 6.577 1.00 78.69 180 ARG A O 1
ATOM 1441 N N . ILE A 1 181 ? 12.910 -2.890 7.025 1.00 76.88 181 ILE A N 1
ATOM 1442 C CA . ILE A 1 181 ? 12.576 -3.867 5.971 1.00 76.88 181 ILE A CA 1
ATOM 1443 C C . ILE A 1 181 ? 12.956 -3.319 4.592 1.00 76.88 181 ILE A C 1
ATOM 1445 O O . ILE A 1 181 ? 13.660 -3.989 3.837 1.00 76.88 181 ILE A O 1
ATOM 1449 N N . PHE A 1 182 ? 12.553 -2.084 4.288 1.00 75.44 182 PHE A N 1
ATOM 1450 C CA . PHE A 1 182 ? 12.862 -1.433 3.016 1.00 75.44 182 PHE A CA 1
ATOM 1451 C C . PHE A 1 182 ? 14.371 -1.316 2.764 1.00 75.44 182 PHE A C 1
ATOM 1453 O O . PHE A 1 182 ? 14.865 -1.685 1.698 1.00 75.44 182 PHE A O 1
ATOM 1460 N N . ASN A 1 183 ? 15.142 -0.863 3.757 1.00 66.75 183 ASN A N 1
ATOM 1461 C CA . ASN A 1 183 ? 16.593 -0.742 3.612 1.00 66.75 183 ASN A CA 1
ATOM 1462 C C . ASN A 1 183 ? 17.271 -2.115 3.445 1.00 66.75 183 ASN A C 1
ATOM 1464 O O . ASN A 1 183 ? 18.232 -2.222 2.682 1.00 66.75 183 ASN A O 1
ATOM 1468 N N . PHE A 1 184 ? 16.766 -3.179 4.084 1.00 63.31 184 PHE A N 1
ATOM 1469 C CA . PHE A 1 184 ? 17.255 -4.542 3.844 1.00 63.31 184 PHE A CA 1
ATOM 1470 C C . PHE A 1 184 ? 17.032 -4.999 2.393 1.00 63.31 184 PHE A C 1
ATOM 1472 O O . PHE A 1 184 ? 17.930 -5.610 1.808 1.00 63.31 184 PHE A O 1
ATOM 1479 N N . GLN A 1 185 ? 15.894 -4.663 1.775 1.00 63.22 185 GLN A N 1
ATOM 1480 C CA . GLN A 1 185 ? 15.628 -4.971 0.359 1.00 63.22 185 GLN A CA 1
ATOM 1481 C C . GLN A 1 185 ? 16.606 -4.273 -0.596 1.00 63.22 185 GLN A C 1
ATOM 1483 O O . GLN A 1 185 ? 16.935 -4.812 -1.649 1.00 63.22 185 GLN A O 1
ATOM 1488 N N . ILE A 1 186 ? 17.101 -3.090 -0.229 1.00 54.16 186 ILE A N 1
ATOM 1489 C CA . ILE A 1 186 ? 18.039 -2.319 -1.054 1.00 54.16 186 ILE A CA 1
ATOM 1490 C C . ILE A 1 186 ? 19.479 -2.811 -0.865 1.00 54.16 186 ILE A C 1
ATOM 1492 O O . ILE A 1 186 ? 20.179 -3.073 -1.843 1.00 54.16 186 ILE A O 1
ATOM 1496 N N . LEU A 1 187 ? 19.922 -2.981 0.385 1.00 44.88 187 LEU A N 1
ATOM 1497 C CA . LEU A 1 187 ? 21.299 -3.379 0.710 1.00 44.88 187 LEU A CA 1
ATOM 1498 C C . LEU A 1 187 ? 21.619 -4.814 0.291 1.00 44.88 187 LEU A C 1
ATOM 1500 O O . LEU A 1 187 ? 22.741 -5.106 -0.121 1.00 44.88 187 LEU A O 1
ATOM 1504 N N . SER A 1 188 ? 20.631 -5.706 0.342 1.00 48.00 188 SER A N 1
ATOM 1505 C CA . SER A 1 188 ? 20.780 -7.055 -0.204 1.00 48.00 188 SER A CA 1
ATOM 1506 C C . SER A 1 188 ? 20.989 -7.058 -1.720 1.00 48.00 188 SER A C 1
ATOM 1508 O O . SER A 1 188 ? 21.438 -8.072 -2.238 1.00 48.00 188 SER A O 1
ATOM 1510 N N . HIS A 1 189 ? 20.720 -5.951 -2.427 1.00 43.75 189 HIS A N 1
ATOM 1511 C CA . HIS A 1 189 ? 20.699 -5.905 -3.885 1.00 43.75 189 HIS A CA 1
ATOM 1512 C C . HIS A 1 189 ? 21.934 -5.290 -4.569 1.00 43.75 189 HIS A C 1
ATOM 1514 O O . HIS A 1 189 ? 22.308 -5.721 -5.668 1.00 43.75 189 HIS A O 1
ATOM 1520 N N . ASP A 1 190 ? 22.645 -4.361 -3.924 1.00 41.47 190 ASP A N 1
ATOM 1521 C CA . ASP A 1 190 ? 23.926 -3.853 -4.453 1.00 41.47 190 ASP A CA 1
ATOM 1522 C C . ASP A 1 190 ? 25.027 -4.943 -4.478 1.00 41.47 190 ASP A C 1
ATOM 1524 O O . ASP A 1 190 ? 25.913 -4.932 -5.341 1.00 41.47 190 ASP A O 1
ATOM 1528 N N . SER A 1 191 ? 24.914 -5.975 -3.636 1.00 41.47 191 SER A N 1
ATOM 1529 C CA . SER A 1 191 ? 25.776 -7.167 -3.691 1.00 41.47 191 SER A CA 1
ATOM 1530 C C . SER A 1 191 ? 25.485 -8.066 -4.907 1.00 41.47 191 SER A C 1
ATOM 1532 O O . SER A 1 191 ? 26.397 -8.688 -5.449 1.00 41.47 191 SER A O 1
ATOM 1534 N N . ILE A 1 192 ? 24.251 -8.082 -5.422 1.00 38.22 192 ILE A N 1
ATOM 1535 C CA . ILE A 1 192 ? 23.858 -8.882 -6.598 1.00 38.22 192 ILE A CA 1
ATOM 1536 C C . ILE A 1 192 ? 24.246 -8.211 -7.906 1.00 38.22 192 ILE A C 1
ATOM 1538 O O . ILE A 1 192 ? 24.648 -8.893 -8.846 1.00 38.22 192 ILE A O 1
ATOM 1542 N N . SER A 1 193 ? 24.171 -6.881 -7.978 1.00 37.44 193 SER A N 1
ATOM 1543 C CA . SER A 1 193 ? 24.667 -6.149 -9.152 1.00 37.44 193 SER A CA 1
ATOM 1544 C C . SER A 1 193 ? 26.171 -6.380 -9.338 1.00 37.44 193 SER A C 1
ATOM 1546 O O . SER A 1 193 ? 26.621 -6.626 -10.457 1.00 37.44 193 SER A O 1
ATOM 1548 N N . SER A 1 194 ? 26.921 -6.418 -8.233 1.00 36.66 194 SER A N 1
ATOM 1549 C CA . SER A 1 194 ? 28.340 -6.793 -8.209 1.00 36.66 194 SER A CA 1
ATOM 1550 C C . SER A 1 194 ? 28.551 -8.247 -8.666 1.00 36.66 194 SER A C 1
ATOM 1552 O O . SER A 1 194 ? 29.350 -8.502 -9.563 1.00 36.66 194 SER A O 1
ATOM 1554 N N . PHE A 1 195 ? 27.740 -9.186 -8.169 1.00 33.00 195 PHE A N 1
ATOM 1555 C CA . PHE A 1 195 ? 27.810 -10.611 -8.524 1.00 33.00 195 PHE A CA 1
ATOM 1556 C C . PHE A 1 195 ? 27.444 -10.919 -9.995 1.00 33.00 195 PHE A C 1
ATOM 1558 O O . PHE A 1 195 ? 28.066 -11.760 -10.648 1.00 33.00 195 PHE A O 1
ATOM 1565 N N . LEU A 1 196 ? 26.445 -10.230 -10.561 1.00 32.00 196 LEU A N 1
ATOM 1566 C CA . LEU A 1 196 ? 26.052 -10.367 -11.971 1.00 32.00 196 LEU A CA 1
ATOM 1567 C C . LEU A 1 196 ? 27.070 -9.717 -12.921 1.00 32.00 196 LEU A C 1
ATOM 1569 O O . LEU A 1 196 ? 27.270 -10.215 -14.032 1.00 32.00 196 LEU A O 1
ATOM 1573 N N . MET A 1 197 ? 27.729 -8.632 -12.499 1.00 33.91 197 MET A N 1
ATOM 1574 C CA . MET A 1 197 ? 28.829 -8.028 -13.258 1.00 33.91 197 MET A CA 1
ATOM 1575 C C . MET A 1 197 ? 30.105 -8.877 -13.213 1.00 33.91 197 MET A C 1
ATOM 1577 O O . MET A 1 197 ? 30.780 -8.983 -14.236 1.00 33.91 197 MET A O 1
ATOM 1581 N N . GLU A 1 198 ? 30.411 -9.527 -12.089 1.00 34.31 198 GLU A N 1
ATOM 1582 C CA . GLU A 1 198 ? 31.537 -10.466 -11.984 1.00 34.31 198 GLU A CA 1
ATOM 1583 C C . GLU A 1 198 ? 31.345 -11.699 -12.876 1.00 34.31 198 GLU A C 1
ATOM 1585 O O . GLU A 1 198 ? 32.277 -12.102 -13.569 1.00 34.31 198 GLU A O 1
ATOM 1590 N N . ARG A 1 199 ? 30.123 -12.243 -12.983 1.00 32.84 199 ARG A N 1
ATOM 1591 C CA . ARG A 1 199 ? 29.844 -13.364 -13.901 1.00 32.84 199 ARG A CA 1
ATOM 1592 C C . ARG A 1 199 ? 29.947 -13.018 -15.387 1.00 32.84 199 ARG A C 1
ATOM 1594 O O . ARG A 1 199 ? 30.197 -13.915 -16.181 1.00 32.84 199 ARG A O 1
ATOM 1601 N N . LYS A 1 200 ? 29.786 -11.750 -15.778 1.00 33.78 200 LYS A N 1
ATOM 1602 C CA . LYS A 1 200 ? 30.046 -11.299 -17.161 1.00 33.78 200 LYS A CA 1
ATOM 1603 C C . LYS A 1 200 ? 31.538 -11.130 -17.476 1.00 33.78 200 LYS A C 1
ATOM 1605 O O . LYS A 1 200 ? 31.874 -10.888 -18.630 1.00 33.78 200 LYS A O 1
ATOM 1610 N N . LYS A 1 201 ? 32.412 -11.207 -16.467 1.00 33.12 201 LYS A N 1
ATOM 1611 C CA . LYS A 1 201 ? 33.867 -11.019 -16.588 1.00 33.12 201 LYS A CA 1
ATOM 1612 C C . LYS A 1 201 ? 34.676 -12.302 -16.393 1.00 33.12 201 LYS A C 1
ATOM 1614 O O . LYS A 1 201 ? 35.902 -12.231 -16.386 1.00 33.12 201 LYS A O 1
ATOM 1619 N N . LEU A 1 202 ? 34.024 -13.451 -16.241 1.00 26.58 202 LEU A N 1
ATOM 1620 C CA . LEU A 1 202 ? 34.722 -14.730 -16.271 1.00 26.58 202 LEU A CA 1
ATOM 1621 C C . LEU A 1 202 ? 34.849 -15.194 -17.735 1.00 26.58 202 LEU A C 1
ATOM 1623 O O . LEU A 1 202 ? 33.838 -15.149 -18.440 1.00 26.58 202 LEU A O 1
ATOM 1627 N N . PRO A 1 203 ? 36.063 -15.556 -18.197 1.00 39.00 203 PRO A N 1
ATOM 1628 C CA . PRO A 1 203 ? 36.277 -16.147 -19.517 1.00 39.00 203 PRO A CA 1
ATOM 1629 C C . PRO A 1 203 ? 35.581 -17.504 -19.667 1.00 39.00 203 PRO A C 1
ATOM 1631 O O . PRO A 1 203 ? 35.390 -18.198 -18.640 1.00 39.00 203 PRO A O 1
#